Protein AF-A0AAN6S5Q3-F1 (afdb_monomer_lite)

Organism: NCBI:txid303347

InterPro domains:
  IPR021842 Protein of unknown function DUF3435 [PF11917] (112-239)

Foldseek 3Di:
DPPVVQVQFDPQDPDDPVLVVVLVVLVVLLVVLVVVVQVVVCVVPVPDDDDDSVNLLQVLDLVSLVVSLVCPVVVDPDDDLVVSVVSVVSSQSNSCVSNSHHRPPVSVVVNCCVSPVPPLVVLVQLLLVLCCVQVVDDSVLCVVPFDPVQKDKDWAQDDPVDRWIWIKMKGWAQADADPVGDTDIDIDIDTLVVQVPDDPVVRCSNRSVNSVVVNCLVVVPDPVSDNDVCSRGVDPDDDD

Secondary structure (DSSP, 8-state):
--HHHHHT--------HHHHHHHHHHHHHHHHHHHHHHHHHHHH-TT-----HHHHHHT--HHHHHHHHHHHHHTS----HHHHHHHHHHHHHHHHHHHSSPPPHHHHHHHHHHH---HHHHHHHHHHHHHHHHHT--HHHHHHH--GGGEEEEEEPPPTT-SS-EEEEEEEETTPPPTTS----EEEEEETTTT-SS-TTTSGGG-HHHHHHHHHHHTT--TT---SSHHHHT------

Structure (mmCIF, N/CA/C/O backbone):
data_AF-A0AAN6S5Q3-F1
#
_entry.id   AF-A0AAN6S5Q3-F1
#
loop_
_atom_site.group_PDB
_atom_site.id
_atom_site.type_symbol
_atom_site.label_atom_id
_atom_site.label_alt_id
_atom_site.label_comp_id
_atom_site.label_asym_id
_atom_site.label_entity_id
_atom_site.label_seq_id
_atom_site.pdbx_PDB_ins_code
_atom_site.Cartn_x
_atom_site.Cartn_y
_atom_site.Cartn_z
_atom_site.occupancy
_atom_site.B_iso_or_equiv
_atom_site.auth_seq_id
_atom_site.auth_comp_id
_atom_site.auth_asym_id
_atom_site.auth_atom_id
_atom_site.pdbx_PDB_model_num
ATOM 1 N N . MET A 1 1 ? -6.481 28.607 -12.988 1.00 44.09 1 MET A N 1
ATOM 2 C CA . MET A 1 1 ? -5.398 28.420 -11.995 1.00 44.09 1 MET A CA 1
ATOM 3 C C . MET A 1 1 ? -4.569 27.174 -12.318 1.00 44.09 1 MET A C 1
ATOM 5 O O . MET A 1 1 ? -3.412 27.137 -11.930 1.00 44.09 1 MET A O 1
ATOM 9 N N . ASP A 1 2 ? -5.109 26.230 -13.101 1.00 46.81 2 ASP A N 1
ATOM 10 C CA . ASP A 1 2 ? -4.450 24.963 -13.459 1.00 46.81 2 ASP A CA 1
ATOM 11 C C . ASP A 1 2 ? -3.379 25.052 -14.562 1.00 46.81 2 ASP A C 1
ATOM 13 O O . ASP A 1 2 ? -2.405 24.308 -14.514 1.00 46.81 2 ASP A O 1
ATOM 17 N N . SER A 1 3 ? -3.471 26.003 -15.503 1.00 52.53 3 SER A N 1
ATOM 18 C CA . SER A 1 3 ? -2.567 26.034 -16.672 1.00 52.53 3 SER A CA 1
ATOM 19 C C . SER A 1 3 ? -1.095 26.308 -16.341 1.00 52.53 3 SER A C 1
ATOM 21 O O . SER A 1 3 ? -0.214 25.927 -17.100 1.00 52.53 3 SER A O 1
ATOM 23 N N . LYS A 1 4 ? -0.807 26.955 -15.204 1.00 46.28 4 LYS A N 1
ATOM 24 C CA . LYS A 1 4 ? 0.570 27.269 -14.794 1.00 46.28 4 LYS A CA 1
ATOM 25 C C . LYS A 1 4 ? 1.321 26.036 -14.273 1.00 46.28 4 LYS A C 1
ATOM 27 O O . LYS A 1 4 ? 2.534 25.959 -14.409 1.00 46.28 4 LYS A O 1
ATOM 32 N N . TYR A 1 5 ? 0.607 25.076 -13.683 1.00 51.69 5 TYR A N 1
ATOM 33 C CA . TYR A 1 5 ? 1.217 23.891 -13.072 1.00 51.69 5 TYR A CA 1
ATOM 34 C C . TYR A 1 5 ? 1.424 22.740 -14.065 1.00 51.69 5 TYR A C 1
ATOM 36 O O . TYR A 1 5 ? 2.242 21.860 -13.807 1.00 51.69 5 TYR A O 1
ATOM 44 N N . GLU A 1 6 ? 0.719 22.743 -15.199 1.00 54.56 6 GLU A N 1
ATOM 45 C CA . GLU A 1 6 ? 0.929 21.759 -16.269 1.00 54.56 6 GLU A CA 1
ATOM 46 C C . GLU A 1 6 ? 2.205 22.044 -17.081 1.00 54.56 6 GLU A C 1
ATOM 48 O O . GLU A 1 6 ? 2.900 21.106 -17.471 1.00 54.56 6 GLU A O 1
ATOM 53 N N . GLU A 1 7 ? 2.566 23.319 -17.276 1.00 54.88 7 GLU A N 1
ATOM 54 C CA . GLU A 1 7 ? 3.771 23.730 -18.019 1.00 54.88 7 GLU A CA 1
ATOM 55 C C . GLU A 1 7 ? 5.081 23.542 -17.231 1.00 54.88 7 GLU A C 1
ATOM 57 O O . GLU A 1 7 ? 6.139 23.351 -17.828 1.00 54.88 7 GLU A O 1
ATOM 62 N N . GLU A 1 8 ? 5.031 23.557 -15.893 1.00 59.47 8 GLU A N 1
ATOM 63 C CA . GLU A 1 8 ? 6.217 23.427 -15.027 1.00 59.47 8 GLU A CA 1
ATOM 64 C C . GLU A 1 8 ? 6.760 21.982 -14.942 1.00 59.47 8 GLU A C 1
ATOM 66 O O . GLU A 1 8 ? 7.866 21.759 -14.441 1.00 59.47 8 GLU A O 1
ATOM 71 N N . GLY A 1 9 ? 6.024 20.995 -15.468 1.00 59.12 9 GLY A N 1
ATOM 72 C CA . GLY A 1 9 ? 6.392 19.581 -15.374 1.00 59.12 9 GLY A CA 1
ATOM 73 C C . GLY A 1 9 ? 6.350 19.044 -13.930 1.00 59.12 9 GLY A C 1
ATOM 74 O O . GLY A 1 9 ? 5.860 19.703 -13.010 1.00 59.12 9 GLY A O 1
ATOM 75 N N . PRO A 1 10 ? 6.806 17.803 -13.676 1.00 64.12 10 PRO A N 1
ATOM 76 C CA . PRO A 1 10 ? 6.831 17.252 -12.329 1.00 64.12 10 PRO A CA 1
ATOM 77 C C . PRO A 1 10 ? 7.827 18.011 -11.448 1.00 64.12 10 PRO A C 1
ATOM 79 O O . PRO A 1 10 ? 9.013 18.098 -11.769 1.00 64.12 10 PRO A O 1
ATOM 82 N N . VAL A 1 11 ? 7.379 18.464 -10.272 1.00 64.81 11 VAL A N 1
ATOM 83 C CA . VAL A 1 11 ? 8.287 18.938 -9.220 1.00 64.81 11 VAL A CA 1
ATOM 84 C C . VAL A 1 11 ? 9.190 17.776 -8.807 1.00 64.81 11 VAL A C 1
ATOM 86 O O . VAL A 1 11 ? 8.778 16.850 -8.101 1.00 64.81 11 VAL A O 1
ATOM 89 N N . LEU A 1 12 ? 10.438 17.808 -9.268 1.00 65.25 12 LEU A N 1
ATOM 90 C CA . LEU A 1 12 ? 11.418 16.783 -8.944 1.00 65.25 12 LEU A CA 1
ATOM 91 C C . LEU A 1 12 ? 11.776 16.878 -7.459 1.00 65.25 12 LEU A C 1
ATOM 93 O O . LEU A 1 12 ? 12.180 17.924 -6.950 1.00 65.25 12 LEU A O 1
ATOM 97 N N . ALA A 1 13 ? 11.633 15.763 -6.744 1.00 64.00 13 ALA A N 1
ATOM 98 C CA . ALA A 1 13 ? 11.955 15.714 -5.326 1.00 64.00 13 ALA A CA 1
ATOM 99 C C . ALA A 1 13 ? 13.446 16.023 -5.092 1.00 64.00 13 ALA A C 1
ATOM 101 O O . ALA A 1 13 ? 14.318 15.437 -5.736 1.00 64.00 13 ALA A O 1
ATOM 102 N N . ASN A 1 14 ? 13.758 16.871 -4.106 1.00 69.75 14 ASN A N 1
ATOM 103 C CA . ASN A 1 14 ? 15.133 17.044 -3.637 1.00 69.75 14 ASN A CA 1
ATOM 104 C C . ASN A 1 14 ? 15.550 15.812 -2.814 1.00 69.75 14 ASN A C 1
ATOM 106 O O . ASN A 1 14 ? 15.257 15.699 -1.622 1.00 69.75 14 ASN A O 1
ATOM 110 N N . ARG A 1 15 ? 16.167 14.830 -3.481 1.00 72.88 15 ARG A N 1
ATOM 111 C CA . ARG A 1 15 ? 16.513 13.535 -2.877 1.00 72.88 15 ARG A CA 1
ATOM 112 C C . ARG A 1 15 ? 17.869 13.591 -2.179 1.00 72.88 15 ARG A C 1
ATOM 114 O O . ARG A 1 15 ? 18.856 14.063 -2.740 1.00 72.88 15 ARG A O 1
ATOM 121 N N . ASN A 1 16 ? 17.935 13.011 -0.983 1.00 75.75 16 ASN A N 1
ATOM 122 C CA . ASN A 1 16 ? 19.200 12.782 -0.289 1.00 75.75 16 ASN A CA 1
ATOM 123 C C . ASN A 1 16 ? 20.049 11.696 -0.992 1.00 75.75 16 ASN A C 1
ATOM 125 O O . ASN A 1 16 ? 19.572 10.937 -1.845 1.00 75.75 16 ASN A O 1
ATOM 129 N N . ASP A 1 17 ? 21.325 11.601 -0.621 1.00 78.25 17 ASP A N 1
ATOM 130 C CA . ASP A 1 17 ? 22.278 10.727 -1.315 1.00 78.25 17 ASP A CA 1
ATOM 131 C C . ASP A 1 17 ? 21.981 9.233 -1.153 1.00 78.25 17 ASP A C 1
ATOM 133 O O . ASP A 1 17 ? 22.284 8.432 -2.044 1.00 78.25 17 ASP A O 1
ATOM 137 N N . SER A 1 18 ? 21.326 8.839 -0.057 1.00 73.62 18 SER A N 1
ATOM 138 C CA . SER A 1 18 ? 20.910 7.451 0.146 1.00 73.62 18 SER A CA 1
ATOM 139 C C . SER A 1 18 ? 19.827 7.039 -0.853 1.00 73.62 18 SER A C 1
ATOM 141 O O . SER A 1 18 ? 19.937 5.973 -1.466 1.00 73.62 18 SER A O 1
ATOM 143 N N . VAL A 1 19 ? 18.838 7.900 -1.109 1.00 72.50 19 VAL A N 1
ATOM 144 C CA . VAL A 1 19 ? 17.796 7.649 -2.113 1.00 72.50 19 VAL A CA 1
ATOM 145 C C . VAL A 1 19 ? 18.385 7.663 -3.526 1.00 72.50 19 VAL A C 1
ATOM 147 O O . VAL A 1 19 ? 18.088 6.759 -4.310 1.00 72.50 19 VAL A O 1
ATOM 150 N N . LYS A 1 20 ? 19.303 8.588 -3.842 1.00 80.31 20 LYS A N 1
ATOM 151 C CA . LYS A 1 20 ? 20.027 8.585 -5.132 1.00 80.31 20 LYS A CA 1
ATOM 152 C C . LYS A 1 20 ? 20.774 7.268 -5.364 1.00 80.31 20 LYS A C 1
ATOM 154 O O . LYS A 1 20 ? 20.741 6.712 -6.462 1.00 80.31 20 LYS A O 1
ATOM 159 N N . LYS A 1 21 ? 21.420 6.720 -4.328 1.00 84.00 21 LYS A N 1
ATOM 160 C CA . LYS A 1 21 ? 22.128 5.430 -4.403 1.00 84.00 21 LYS A CA 1
ATOM 161 C C . LYS A 1 21 ? 21.177 4.259 -4.661 1.00 84.00 21 LYS A C 1
ATOM 163 O O . LYS A 1 21 ? 21.527 3.344 -5.416 1.00 84.00 21 LYS A O 1
ATOM 168 N N . ILE A 1 22 ? 19.982 4.282 -4.067 1.00 80.19 22 ILE A N 1
ATOM 169 C CA . ILE A 1 22 ? 18.936 3.283 -4.326 1.00 80.19 22 ILE A CA 1
ATOM 170 C C . ILE A 1 22 ? 18.494 3.364 -5.787 1.00 80.19 22 ILE A C 1
ATOM 172 O O . ILE A 1 22 ? 18.536 2.339 -6.469 1.00 80.19 22 ILE A O 1
ATOM 176 N N . ILE A 1 23 ? 18.168 4.560 -6.286 1.00 82.19 23 ILE A N 1
ATOM 177 C CA . ILE A 1 23 ? 17.751 4.781 -7.681 1.00 82.19 23 ILE A CA 1
ATOM 178 C C . ILE A 1 23 ? 18.813 4.251 -8.646 1.00 82.19 23 ILE A C 1
ATOM 180 O O . ILE A 1 23 ? 18.518 3.340 -9.413 1.00 82.19 23 ILE A O 1
ATOM 184 N N . ARG A 1 24 ? 20.079 4.670 -8.512 1.00 85.50 24 ARG A N 1
ATOM 185 C CA . ARG A 1 24 ? 21.197 4.188 -9.358 1.00 85.50 24 ARG A CA 1
ATOM 186 C C . ARG A 1 24 ? 21.390 2.672 -9.319 1.00 85.50 24 ARG A C 1
ATOM 188 O O . ARG A 1 24 ? 21.881 2.049 -10.259 1.00 85.50 24 ARG A O 1
ATOM 195 N N . THR A 1 25 ? 21.084 2.037 -8.191 1.00 86.19 25 THR A N 1
ATOM 196 C CA . THR A 1 25 ? 21.182 0.575 -8.066 1.00 86.19 25 THR A CA 1
ATOM 197 C C . THR A 1 25 ? 20.058 -0.124 -8.822 1.00 86.19 25 THR A C 1
ATOM 199 O O . THR A 1 25 ? 20.284 -1.187 -9.401 1.00 86.19 25 THR A O 1
ATOM 202 N N . LYS A 1 26 ? 18.858 0.457 -8.825 1.00 83.31 26 LYS A N 1
ATOM 203 C CA . LYS A 1 26 ? 17.693 -0.066 -9.546 1.00 83.31 26 LYS A CA 1
ATOM 204 C C . LYS A 1 26 ? 17.776 0.247 -11.043 1.00 83.31 26 LYS A C 1
ATOM 206 O O . LYS A 1 26 ? 17.503 -0.648 -11.832 1.00 83.31 26 LYS A O 1
ATOM 211 N N . GLU A 1 27 ? 18.280 1.417 -11.421 1.00 85.94 27 GLU A N 1
ATOM 212 C CA . GLU A 1 27 ? 18.625 1.796 -12.799 1.00 85.94 27 GLU A CA 1
ATOM 213 C C . GLU A 1 27 ? 19.588 0.784 -13.428 1.00 85.94 27 GLU A C 1
ATOM 215 O O . GLU A 1 27 ? 19.296 0.206 -14.466 1.00 85.94 27 GLU A O 1
ATOM 220 N N . ARG A 1 28 ? 20.679 0.424 -12.739 1.00 88.88 28 ARG A N 1
ATOM 221 C CA . ARG A 1 28 ? 21.592 -0.632 -13.220 1.00 88.88 28 ARG A CA 1
ATOM 222 C C . ARG A 1 28 ? 20.915 -1.987 -13.437 1.00 88.88 28 ARG A C 1
ATOM 224 O O . ARG A 1 28 ? 21.425 -2.808 -14.192 1.00 88.88 28 ARG A O 1
ATOM 231 N N . LYS A 1 29 ? 19.816 -2.279 -12.736 1.00 89.94 29 LYS A N 1
ATOM 232 C CA . LYS A 1 29 ? 19.038 -3.510 -12.949 1.00 89.94 29 LYS A CA 1
ATOM 233 C C . LYS A 1 29 ? 18.098 -3.381 -14.145 1.00 89.94 29 LYS A C 1
ATOM 235 O O . LYS A 1 29 ? 17.919 -4.380 -14.829 1.00 89.94 29 LYS A O 1
ATOM 240 N N . TRP A 1 30 ? 17.545 -2.194 -14.381 1.00 88.75 30 TRP A N 1
ATOM 241 C CA . TRP A 1 30 ? 16.779 -1.873 -15.583 1.00 88.75 30 TRP A CA 1
ATOM 242 C C . TRP A 1 30 ? 17.644 -1.983 -16.840 1.00 88.75 30 TRP A C 1
ATOM 244 O O . TRP A 1 30 ? 17.289 -2.732 -17.739 1.00 88.75 30 TRP A O 1
ATOM 254 N N . ILE A 1 31 ? 18.830 -1.364 -16.846 1.00 88.62 31 ILE A N 1
ATOM 255 C CA . ILE A 1 31 ? 19.764 -1.427 -17.984 1.00 88.62 31 ILE A CA 1
ATOM 256 C C . ILE A 1 31 ? 20.086 -2.880 -18.345 1.00 88.62 31 ILE A C 1
ATOM 258 O O . ILE A 1 31 ? 19.916 -3.287 -19.484 1.00 88.62 31 ILE A O 1
ATOM 262 N N . LYS A 1 32 ? 20.407 -3.710 -17.344 1.00 90.31 32 LYS A N 1
ATOM 263 C CA . LYS A 1 32 ? 20.651 -5.146 -17.559 1.00 90.31 32 LYS A CA 1
ATOM 264 C C . LYS A 1 32 ? 19.471 -5.891 -18.179 1.00 90.31 32 LYS A C 1
ATOM 266 O O . LYS A 1 32 ? 19.681 -6.876 -18.872 1.00 90.31 32 LYS A O 1
ATOM 271 N N . PHE A 1 33 ? 18.245 -5.486 -17.869 1.00 91.25 33 PHE A N 1
ATOM 272 C CA . PHE A 1 33 ? 17.057 -6.070 -18.479 1.00 91.25 33 PHE A CA 1
ATOM 273 C C . PHE A 1 33 ? 16.894 -5.601 -19.930 1.00 91.25 33 PHE A C 1
ATOM 275 O O . PHE A 1 33 ? 16.630 -6.427 -20.800 1.00 91.25 33 PHE A O 1
ATOM 282 N N . CYS A 1 34 ? 17.122 -4.317 -20.210 1.00 88.12 34 CYS A N 1
ATOM 283 C CA . CYS A 1 34 ? 17.123 -3.793 -21.574 1.00 88.12 34 CYS A CA 1
ATOM 284 C C . CYS A 1 34 ? 18.196 -4.461 -22.442 1.00 88.12 34 CYS A C 1
ATOM 286 O O . CYS A 1 34 ? 17.888 -4.850 -23.562 1.00 88.12 34 CYS A O 1
ATOM 288 N N . ASP A 1 35 ? 19.399 -4.704 -21.913 1.00 87.75 35 ASP A N 1
ATOM 289 C CA . ASP A 1 35 ? 20.458 -5.442 -22.617 1.00 87.75 35 ASP A CA 1
ATOM 290 C C . ASP A 1 35 ? 19.999 -6.850 -23.032 1.00 87.75 35 ASP A C 1
ATOM 292 O O . ASP A 1 35 ? 20.283 -7.301 -24.143 1.00 87.75 35 ASP A O 1
ATOM 296 N N . VAL A 1 36 ? 19.264 -7.544 -22.151 1.00 87.81 36 VAL A N 1
ATOM 297 C CA . VAL A 1 36 ? 18.679 -8.862 -22.448 1.00 87.81 36 VAL A CA 1
ATOM 298 C C . VAL A 1 36 ? 17.651 -8.747 -23.571 1.00 87.81 36 VAL A C 1
ATOM 300 O O . VAL A 1 36 ? 17.755 -9.488 -24.544 1.00 87.81 36 VAL A O 1
ATOM 303 N N . LEU A 1 37 ? 16.724 -7.786 -23.495 1.00 85.31 37 LEU A N 1
ATOM 304 C CA . LEU A 1 37 ? 15.714 -7.575 -24.538 1.00 85.31 37 LEU A CA 1
ATOM 305 C C . LEU A 1 37 ? 16.326 -7.203 -25.893 1.00 85.31 37 LEU A C 1
ATOM 307 O O . LEU A 1 37 ? 15.889 -7.707 -26.924 1.00 85.31 37 LEU A O 1
ATOM 311 N N . ILE A 1 38 ? 17.340 -6.334 -25.910 1.00 82.88 38 ILE A N 1
ATOM 312 C CA . ILE A 1 38 ? 18.046 -5.939 -27.137 1.00 82.88 38 ILE A CA 1
ATOM 313 C C . ILE A 1 38 ? 18.734 -7.157 -27.750 1.00 82.88 38 ILE A C 1
ATOM 315 O O . ILE A 1 38 ? 18.657 -7.367 -28.961 1.00 82.88 38 ILE A O 1
ATOM 319 N N . LYS A 1 39 ? 19.387 -7.979 -26.921 1.00 84.12 39 LYS A N 1
ATOM 320 C CA . LYS A 1 39 ? 20.036 -9.206 -27.382 1.00 84.12 39 LYS A CA 1
ATOM 321 C C . LYS A 1 39 ? 19.021 -10.193 -27.955 1.00 84.12 39 LYS A C 1
ATOM 323 O O . LYS A 1 39 ? 19.260 -10.722 -29.033 1.00 84.12 39 LYS A O 1
ATOM 328 N N . GLU A 1 40 ? 17.899 -10.414 -27.276 1.00 84.50 40 GLU A N 1
ATOM 329 C CA . GLU A 1 40 ? 16.816 -11.280 -27.759 1.00 84.50 40 GLU A CA 1
ATOM 330 C C . GLU A 1 40 ? 16.217 -10.761 -29.072 1.00 84.50 40 GLU A C 1
ATOM 332 O O . GLU A 1 40 ? 16.060 -11.532 -30.016 1.00 84.50 40 GLU A O 1
ATOM 337 N N . ARG A 1 41 ? 15.978 -9.449 -29.189 1.00 80.56 41 ARG A N 1
ATOM 338 C CA . ARG A 1 41 ? 15.489 -8.828 -30.428 1.00 80.56 41 ARG A CA 1
ATOM 339 C C . ARG A 1 41 ? 16.452 -9.041 -31.594 1.00 80.56 41 ARG A C 1
ATOM 341 O O . ARG A 1 41 ? 16.005 -9.406 -32.673 1.00 80.56 41 ARG A O 1
ATOM 348 N N . ARG A 1 42 ? 17.759 -8.870 -31.374 1.00 80.75 42 ARG A N 1
ATOM 349 C CA . ARG A 1 42 ? 18.795 -9.072 -32.405 1.00 80.75 42 ARG A CA 1
ATOM 350 C C . ARG A 1 42 ? 18.940 -10.521 -32.863 1.00 80.75 42 ARG A C 1
ATOM 352 O O . ARG A 1 42 ? 19.416 -10.757 -33.966 1.00 80.75 42 ARG A O 1
ATOM 359 N N . LEU A 1 43 ? 18.564 -11.489 -32.027 1.00 81.88 43 LEU A N 1
ATOM 360 C CA . LEU A 1 43 ? 18.535 -12.896 -32.433 1.00 81.88 43 LEU A CA 1
ATOM 361 C C . LEU A 1 43 ? 17.376 -13.189 -33.395 1.00 81.88 43 LEU A C 1
ATOM 363 O O . LEU A 1 43 ? 17.497 -14.084 -34.225 1.00 81.88 43 LEU A O 1
ATOM 367 N N . ILE A 1 44 ? 16.271 -12.451 -33.274 1.00 82.50 44 ILE A N 1
ATOM 368 C CA . ILE A 1 44 ? 15.074 -12.604 -34.111 1.00 82.50 44 ILE A CA 1
ATOM 369 C C . ILE A 1 44 ? 15.202 -11.773 -35.394 1.00 82.50 44 ILE A C 1
ATOM 371 O O . ILE A 1 44 ? 14.833 -12.237 -36.468 1.00 82.50 44 ILE A O 1
ATOM 375 N N . ASP A 1 45 ? 15.748 -10.564 -35.280 1.00 81.31 45 ASP A N 1
ATOM 376 C CA . ASP A 1 45 ? 15.983 -9.640 -36.385 1.00 81.31 45 ASP A CA 1
ATOM 377 C C . ASP A 1 45 ? 17.401 -9.046 -36.278 1.00 81.31 45 ASP A C 1
ATOM 379 O O . ASP A 1 45 ? 17.619 -8.061 -35.561 1.00 81.31 45 ASP A O 1
ATOM 383 N N . PRO A 1 46 ? 18.388 -9.643 -36.970 1.00 77.06 46 PRO A N 1
ATOM 384 C CA . PRO A 1 46 ? 19.774 -9.176 -36.954 1.00 77.06 46 PRO A CA 1
ATOM 385 C C . PRO A 1 46 ? 19.972 -7.778 -37.552 1.00 77.06 46 PRO A C 1
ATOM 387 O O . PRO A 1 46 ? 21.003 -7.158 -37.286 1.00 77.06 46 PRO A O 1
ATOM 390 N N . ALA A 1 47 ? 19.015 -7.287 -38.348 1.00 78.00 47 ALA A N 1
ATOM 391 C CA . ALA A 1 47 ? 19.044 -5.963 -38.966 1.00 78.00 47 ALA A CA 1
ATOM 392 C C . ALA A 1 47 ? 18.338 -4.893 -38.115 1.00 78.00 47 ALA A C 1
ATOM 394 O O . ALA A 1 47 ? 18.324 -3.725 -38.498 1.00 78.00 47 ALA A O 1
ATOM 395 N N . ALA A 1 48 ? 17.773 -5.264 -36.960 1.00 71.00 48 ALA A N 1
ATOM 396 C CA . ALA A 1 48 ? 17.110 -4.321 -36.073 1.00 71.00 48 ALA A CA 1
ATOM 397 C C . ALA A 1 48 ? 18.081 -3.239 -35.577 1.00 71.00 48 ALA A C 1
ATOM 399 O O . ALA A 1 48 ? 19.137 -3.539 -35.004 1.00 71.00 48 ALA A O 1
ATOM 400 N N . ASP A 1 49 ? 17.667 -1.980 -35.725 1.00 70.44 49 ASP A N 1
ATOM 401 C CA . ASP A 1 49 ? 18.439 -0.824 -35.280 1.00 70.44 49 ASP A CA 1
ATOM 402 C C . ASP A 1 49 ? 18.849 -0.933 -33.799 1.00 70.44 49 ASP A C 1
ATOM 404 O O . ASP A 1 49 ? 18.094 -1.464 -32.966 1.00 70.44 49 ASP A O 1
ATOM 408 N N . PRO A 1 50 ? 20.041 -0.422 -33.430 1.00 67.50 50 PRO A N 1
ATOM 409 C CA . PRO A 1 50 ? 20.438 -0.321 -32.037 1.00 67.50 50 PRO A CA 1
ATOM 410 C C . PRO A 1 50 ? 19.444 0.568 -31.281 1.00 67.50 50 PRO A C 1
ATOM 412 O O . PRO A 1 50 ? 19.424 1.780 -31.458 1.00 67.50 50 PRO A O 1
ATOM 415 N N . VAL A 1 51 ? 18.629 -0.047 -30.422 1.00 68.62 51 VAL A N 1
ATOM 416 C CA . VAL A 1 51 ? 17.711 0.678 -29.536 1.00 68.62 51 VAL A CA 1
ATOM 417 C C . VAL A 1 51 ? 18.463 1.127 -28.298 1.00 68.62 51 VAL A C 1
ATOM 419 O O . VAL A 1 51 ? 19.096 0.310 -27.623 1.00 68.62 51 VAL A O 1
ATOM 422 N N . ASP A 1 52 ? 18.361 2.414 -27.981 1.00 75.56 52 ASP A N 1
ATOM 423 C CA . ASP A 1 52 ? 18.900 2.963 -26.743 1.00 75.56 52 ASP A CA 1
ATOM 424 C C . ASP A 1 52 ? 18.065 2.482 -25.541 1.00 75.56 52 ASP A C 1
ATOM 426 O O . ASP A 1 52 ? 16.833 2.424 -25.565 1.00 75.56 52 ASP A O 1
ATOM 430 N N . THR A 1 53 ? 18.737 2.150 -24.444 1.00 72.88 53 THR A N 1
ATOM 431 C CA . THR A 1 53 ? 18.086 1.774 -23.184 1.00 72.88 53 THR A CA 1
ATOM 432 C C . THR A 1 53 ? 17.178 2.888 -22.660 1.00 72.88 53 THR A C 1
ATOM 434 O O . THR A 1 53 ? 16.099 2.608 -22.125 1.00 72.88 53 THR A O 1
ATOM 437 N N . ASP A 1 54 ? 17.573 4.148 -22.855 1.00 75.44 54 ASP A N 1
ATOM 438 C CA . ASP A 1 54 ? 16.753 5.299 -22.473 1.00 75.44 54 ASP A CA 1
ATOM 439 C C . ASP A 1 54 ? 15.512 5.431 -23.381 1.00 75.44 54 ASP A C 1
ATOM 441 O O . ASP A 1 54 ? 14.482 5.941 -22.939 1.00 75.44 54 ASP A O 1
ATOM 445 N N . GLU A 1 55 ? 15.538 4.901 -24.608 1.00 78.19 55 GLU A N 1
ATOM 446 C CA . GLU A 1 55 ? 14.376 4.862 -25.505 1.00 78.19 55 GLU A CA 1
ATOM 447 C C . GLU A 1 55 ? 13.296 3.894 -24.996 1.00 78.19 55 GLU A C 1
ATOM 449 O O . GLU A 1 55 ? 12.110 4.228 -25.018 1.00 78.19 55 GLU A O 1
ATOM 454 N N . PHE A 1 56 ? 13.680 2.729 -24.456 1.00 77.56 56 PHE A N 1
ATOM 455 C CA . PHE A 1 56 ? 12.727 1.807 -23.816 1.00 77.56 56 PHE A CA 1
ATOM 456 C C . PHE A 1 56 ? 12.008 2.450 -22.632 1.00 77.56 56 PHE A C 1
ATOM 458 O O . PHE A 1 56 ? 10.816 2.213 -22.432 1.00 77.56 56 PHE A O 1
ATOM 465 N N . LEU A 1 57 ? 12.733 3.256 -21.852 1.00 81.88 57 LEU A N 1
ATOM 466 C CA . LEU A 1 57 ? 12.167 3.991 -20.729 1.00 81.88 57 LEU A CA 1
ATOM 467 C C . LEU A 1 57 ? 11.212 5.086 -21.222 1.00 81.88 57 LEU A C 1
ATOM 469 O O . LEU A 1 57 ? 10.075 5.141 -20.761 1.00 81.88 57 LEU A O 1
ATOM 473 N N . LYS A 1 58 ? 11.642 5.904 -22.194 1.00 81.25 58 LYS A N 1
ATOM 474 C CA . LYS A 1 58 ? 10.864 7.024 -22.756 1.00 81.25 58 LYS A CA 1
ATOM 475 C C . LYS A 1 58 ? 9.585 6.580 -23.461 1.00 81.25 58 LYS A C 1
ATOM 477 O O . LYS A 1 58 ? 8.573 7.259 -23.345 1.00 81.25 58 LYS A O 1
ATOM 482 N N . LYS A 1 59 ? 9.597 5.427 -24.143 1.00 81.50 59 LYS A N 1
ATOM 483 C CA . LYS A 1 59 ? 8.393 4.853 -24.775 1.00 81.50 59 LYS A CA 1
ATOM 484 C C . LYS A 1 59 ? 7.287 4.532 -23.771 1.00 81.50 59 LYS A C 1
ATOM 486 O O . LYS A 1 59 ? 6.128 4.450 -24.158 1.00 81.50 59 LYS A O 1
ATOM 491 N N . CYS A 1 60 ? 7.638 4.339 -22.498 1.00 75.56 60 CYS A N 1
ATOM 492 C CA . CYS A 1 60 ? 6.692 4.201 -21.395 1.00 75.56 60 CYS A CA 1
ATOM 493 C C . CYS A 1 60 ? 5.625 3.100 -21.592 1.00 75.56 60 CYS A C 1
ATOM 495 O O . CYS A 1 60 ? 4.520 3.182 -21.073 1.00 75.56 60 CYS A O 1
ATOM 497 N N . HIS A 1 61 ? 5.910 2.031 -22.339 1.00 82.81 61 HIS A N 1
ATOM 498 C CA . HIS A 1 61 ? 4.914 0.977 -22.539 1.00 82.81 61 HIS A CA 1
ATOM 499 C C . HIS A 1 61 ? 4.717 0.147 -21.268 1.00 82.81 61 HIS A C 1
ATOM 501 O O . HIS A 1 61 ? 5.668 -0.428 -20.730 1.00 82.81 61 HIS A O 1
ATOM 507 N N . ALA A 1 62 ? 3.459 -0.001 -20.839 1.00 80.50 62 ALA A N 1
ATOM 508 C CA . ALA A 1 62 ? 3.114 -0.775 -19.648 1.00 80.50 62 ALA A CA 1
ATOM 509 C C . ALA A 1 62 ? 3.665 -2.213 -19.696 1.00 80.50 62 ALA A C 1
ATOM 511 O O . ALA A 1 62 ? 4.183 -2.717 -18.700 1.00 80.50 62 ALA A O 1
ATOM 512 N N . LEU A 1 63 ? 3.626 -2.850 -20.872 1.00 81.19 63 LEU A N 1
ATOM 513 C CA . LEU A 1 63 ? 4.148 -4.204 -21.084 1.00 81.19 63 LEU A CA 1
ATOM 514 C C . LEU A 1 63 ? 5.650 -4.316 -20.801 1.00 81.19 63 LEU A C 1
ATOM 516 O O . LEU A 1 63 ? 6.075 -5.293 -20.191 1.00 81.19 63 LEU A O 1
ATOM 520 N N . THR A 1 64 ? 6.451 -3.317 -21.177 1.00 85.25 64 THR A N 1
ATOM 521 C CA . THR A 1 64 ? 7.902 -3.319 -20.934 1.00 85.25 64 THR A CA 1
ATOM 522 C C . THR A 1 64 ? 8.202 -3.293 -19.437 1.00 85.25 64 THR A C 1
ATOM 524 O O . THR A 1 64 ? 9.050 -4.041 -18.947 1.00 85.25 64 THR A O 1
ATOM 527 N N . PHE A 1 65 ? 7.463 -2.478 -18.682 1.00 86.75 65 PHE A N 1
ATOM 528 C CA . PHE A 1 65 ? 7.593 -2.416 -17.229 1.00 86.75 65 PHE A CA 1
ATOM 529 C C . PHE A 1 65 ? 7.123 -3.705 -16.544 1.00 86.75 65 PHE A C 1
ATOM 531 O O . PHE A 1 65 ? 7.814 -4.198 -15.651 1.00 86.75 65 PHE A O 1
ATOM 538 N N . LYS A 1 66 ? 6.011 -4.303 -16.988 1.00 85.12 66 LYS A N 1
ATOM 539 C CA . LYS A 1 66 ? 5.554 -5.612 -16.490 1.00 85.12 66 LYS A CA 1
ATOM 540 C C . LYS A 1 66 ? 6.582 -6.709 -16.750 1.00 85.12 66 LYS A C 1
ATOM 542 O O . LYS A 1 66 ? 6.962 -7.429 -15.827 1.00 85.12 66 LYS A O 1
ATOM 547 N N . ALA A 1 67 ? 7.092 -6.788 -17.978 1.00 85.38 67 ALA A N 1
ATOM 548 C CA . ALA A 1 67 ? 8.125 -7.744 -18.361 1.00 85.38 67 ALA A CA 1
ATOM 549 C C . ALA A 1 67 ? 9.384 -7.587 -17.495 1.00 85.38 67 ALA A C 1
ATOM 551 O O . ALA A 1 67 ? 9.928 -8.584 -17.019 1.00 85.38 67 ALA A O 1
ATOM 552 N N . TYR A 1 68 ? 9.794 -6.349 -17.198 1.00 89.44 68 TYR A N 1
ATOM 553 C CA . TYR A 1 68 ? 10.890 -6.088 -16.268 1.00 89.44 68 TYR A CA 1
ATOM 554 C C . TYR A 1 68 ? 10.603 -6.624 -14.863 1.00 89.44 68 TYR A C 1
ATOM 556 O O . TYR A 1 68 ? 11.435 -7.334 -14.295 1.00 89.44 68 TYR A O 1
ATOM 564 N N . LEU A 1 69 ? 9.446 -6.304 -14.280 1.00 88.00 69 LEU A N 1
ATOM 565 C CA . LEU A 1 69 ? 9.101 -6.732 -12.920 1.00 88.00 69 LEU A CA 1
ATOM 566 C C . LEU A 1 69 ? 8.996 -8.260 -12.823 1.00 88.00 69 LEU A C 1
ATOM 568 O O . LEU A 1 69 ? 9.543 -8.854 -11.891 1.00 88.00 69 LEU A O 1
ATOM 572 N N . TYR A 1 70 ? 8.423 -8.911 -13.833 1.00 85.44 70 TYR A N 1
ATOM 573 C CA . TYR A 1 70 ? 8.405 -10.368 -13.943 1.00 85.44 70 TYR A CA 1
ATOM 574 C C . TYR A 1 70 ? 9.817 -10.958 -14.064 1.00 85.44 70 TYR A C 1
ATOM 576 O O . TYR A 1 70 ? 10.182 -11.903 -13.354 1.00 85.44 70 TYR A O 1
ATOM 584 N N . TRP A 1 71 ? 10.666 -10.356 -14.901 1.00 88.56 71 TRP A N 1
ATOM 585 C CA . TRP A 1 71 ? 12.070 -10.737 -15.024 1.00 88.56 71 TRP A CA 1
ATOM 586 C C . TRP A 1 71 ? 12.814 -10.586 -13.691 1.00 88.56 71 TRP A C 1
ATOM 588 O O . TRP A 1 71 ? 13.638 -11.439 -13.355 1.00 88.56 71 TRP A O 1
ATOM 598 N N . ARG A 1 72 ? 12.499 -9.564 -12.877 1.00 89.12 72 ARG A N 1
ATOM 599 C CA . ARG A 1 72 ? 13.056 -9.393 -11.522 1.00 89.12 72 ARG A CA 1
ATOM 600 C C . ARG A 1 72 ? 12.648 -10.518 -10.577 1.00 89.12 72 ARG A C 1
ATOM 602 O O . ARG A 1 72 ? 13.506 -10.946 -9.804 1.00 89.12 72 ARG A O 1
ATOM 609 N N . CYS A 1 73 ? 11.405 -10.991 -10.638 1.00 83.75 73 CYS A N 1
ATOM 610 C CA . CYS A 1 73 ? 10.950 -12.145 -9.859 1.00 83.75 73 CYS A CA 1
ATOM 611 C C . CYS A 1 73 ? 11.718 -13.414 -10.245 1.00 83.75 73 CYS A C 1
ATOM 613 O O . CYS A 1 73 ? 12.210 -14.119 -9.369 1.00 83.75 73 CYS A O 1
ATOM 615 N N . LYS A 1 74 ? 11.887 -13.677 -11.547 1.00 83.12 74 LYS A N 1
ATOM 616 C CA . LYS A 1 74 ? 12.569 -14.889 -12.032 1.00 83.12 74 LYS A CA 1
ATOM 617 C C . LYS A 1 74 ? 14.084 -14.877 -11.839 1.00 83.12 74 LYS A C 1
ATOM 619 O O . LYS A 1 74 ? 14.672 -15.894 -11.496 1.00 83.12 74 LYS A O 1
ATOM 624 N N . ASN A 1 75 ? 14.727 -13.731 -12.045 1.00 85.62 75 ASN A N 1
ATOM 625 C CA . ASN A 1 75 ? 16.190 -13.622 -12.097 1.00 85.62 75 ASN A CA 1
ATOM 626 C C . ASN A 1 75 ? 16.790 -13.093 -10.789 1.00 85.62 75 ASN A C 1
ATOM 628 O O . ASN A 1 75 ? 17.890 -12.529 -10.759 1.00 85.62 75 ASN A O 1
ATOM 632 N N . SER A 1 76 ? 16.063 -13.180 -9.675 1.00 84.75 76 SER A N 1
ATOM 633 C CA . SER A 1 76 ? 16.562 -12.805 -8.351 1.00 84.75 76 SER A CA 1
ATOM 634 C C . SER A 1 76 ? 15.852 -13.539 -7.230 1.00 84.75 76 SER A C 1
ATOM 636 O O . SER A 1 76 ? 14.768 -14.072 -7.392 1.00 84.75 76 SER A O 1
ATOM 638 N N . ARG A 1 77 ? 16.457 -13.510 -6.040 1.00 81.25 77 ARG A N 1
ATOM 639 C CA . ARG A 1 77 ? 15.897 -14.105 -4.819 1.00 81.25 77 ARG A CA 1
ATOM 640 C C . ARG A 1 77 ? 14.827 -13.208 -4.180 1.00 81.25 77 ARG A C 1
ATOM 642 O O . ARG A 1 77 ? 14.884 -12.939 -2.983 1.00 81.25 77 ARG A O 1
ATOM 649 N N . ILE A 1 78 ? 13.902 -12.676 -4.977 1.00 77.12 78 ILE A N 1
ATOM 650 C CA . ILE A 1 78 ? 12.802 -11.853 -4.468 1.00 77.12 78 ILE A CA 1
ATOM 651 C C . ILE A 1 78 ? 11.627 -12.778 -4.170 1.00 77.12 78 ILE A C 1
ATOM 653 O O . ILE A 1 78 ? 11.101 -13.414 -5.071 1.00 77.12 78 ILE A O 1
ATOM 657 N N . LYS A 1 79 ? 11.241 -12.851 -2.894 1.00 70.75 79 LYS A N 1
ATOM 658 C CA . LYS A 1 79 ? 10.105 -13.667 -2.429 1.00 70.75 79 LYS A CA 1
ATOM 659 C C . LYS A 1 79 ? 8.938 -12.840 -1.889 1.00 70.75 79 LYS A C 1
ATOM 661 O O . LYS A 1 79 ? 7.878 -13.385 -1.635 1.00 70.75 79 LYS A O 1
ATOM 666 N N . LYS A 1 80 ? 9.155 -11.542 -1.650 1.00 70.50 80 LYS A N 1
ATOM 667 C CA . LYS A 1 80 ? 8.173 -10.643 -1.034 1.00 70.50 80 LYS A CA 1
ATOM 668 C C . LYS A 1 80 ? 7.593 -9.707 -2.087 1.00 70.50 80 LYS A C 1
ATOM 670 O O . LYS A 1 80 ? 8.360 -8.990 -2.731 1.00 70.50 80 LYS A O 1
ATOM 675 N N . GLU A 1 81 ? 6.271 -9.644 -2.181 1.00 68.31 81 GLU A N 1
ATOM 676 C CA . GLU A 1 81 ? 5.534 -8.749 -3.085 1.00 68.31 81 GLU A CA 1
ATOM 677 C C . GLU A 1 81 ? 5.912 -7.275 -2.874 1.00 68.31 81 GLU A C 1
ATOM 679 O O . GLU A 1 81 ? 6.277 -6.579 -3.821 1.00 68.31 81 GLU A O 1
ATOM 684 N N . LEU A 1 82 ? 6.017 -6.837 -1.612 1.00 68.50 82 LEU A N 1
ATOM 685 C CA . LEU A 1 82 ? 6.444 -5.477 -1.251 1.00 68.50 82 LEU A CA 1
ATOM 686 C C . LEU A 1 82 ? 7.804 -5.083 -1.856 1.00 68.50 82 LEU A C 1
ATOM 688 O O . LEU A 1 82 ? 8.066 -3.916 -2.165 1.00 68.50 82 LEU A O 1
ATOM 692 N N . SER A 1 83 ? 8.693 -6.060 -2.058 1.00 79.31 83 SER A N 1
ATOM 693 C CA . SER A 1 83 ? 9.971 -5.798 -2.721 1.00 79.31 83 SER A CA 1
ATOM 694 C C . SER A 1 83 ? 9.776 -5.450 -4.194 1.00 79.31 83 SER A C 1
ATOM 696 O O . SER A 1 83 ? 10.427 -4.520 -4.665 1.00 79.31 83 SER A O 1
ATOM 698 N N . ILE A 1 84 ? 8.888 -6.143 -4.913 1.00 81.31 84 ILE A N 1
ATOM 699 C CA . ILE A 1 84 ? 8.565 -5.851 -6.319 1.00 81.31 84 ILE A CA 1
ATOM 700 C C . ILE A 1 84 ? 7.848 -4.510 -6.443 1.00 81.31 84 ILE A C 1
ATOM 702 O O . ILE A 1 84 ? 8.222 -3.707 -7.294 1.00 81.31 84 ILE A O 1
ATOM 706 N N . ILE A 1 85 ? 6.943 -4.199 -5.520 1.00 78.00 85 ILE A N 1
ATOM 707 C CA . ILE A 1 85 ? 6.314 -2.876 -5.424 1.00 78.00 85 ILE A CA 1
ATOM 708 C C . ILE A 1 85 ? 7.365 -1.776 -5.267 1.00 78.00 85 ILE A C 1
ATOM 710 O O . ILE A 1 85 ? 7.312 -0.749 -5.938 1.00 78.00 85 ILE A O 1
ATOM 714 N N . THR A 1 86 ? 8.385 -2.004 -4.437 1.00 80.50 86 THR A N 1
ATOM 715 C CA . THR A 1 86 ? 9.494 -1.052 -4.280 1.00 80.50 86 THR A CA 1
ATOM 716 C C . THR A 1 86 ? 10.285 -0.895 -5.583 1.00 80.50 86 THR A C 1
ATOM 718 O O . THR A 1 86 ? 10.697 0.213 -5.921 1.00 80.50 86 THR A O 1
ATOM 721 N N . TYR A 1 87 ? 10.506 -1.979 -6.339 1.00 85.06 87 TYR A N 1
ATOM 722 C CA . TYR A 1 87 ? 11.110 -1.890 -7.675 1.00 85.06 87 TYR A CA 1
ATOM 723 C C . TYR A 1 87 ? 10.250 -1.047 -8.618 1.00 85.06 87 TYR A C 1
ATOM 725 O O . TYR A 1 87 ? 10.807 -0.187 -9.294 1.00 85.06 87 TYR A O 1
ATOM 733 N N . TRP A 1 88 ? 8.933 -1.254 -8.622 1.00 86.69 88 TRP A N 1
ATOM 734 C CA . TRP A 1 88 ? 7.995 -0.484 -9.433 1.00 86.69 88 TRP A CA 1
ATOM 735 C C . TRP A 1 88 ? 8.015 1.009 -9.087 1.00 86.69 88 TRP A C 1
ATOM 737 O O . TRP A 1 88 ? 8.266 1.835 -9.958 1.00 86.69 88 TRP A O 1
ATOM 747 N N . LYS A 1 89 ? 7.870 1.364 -7.806 1.00 83.94 89 LYS A N 1
ATOM 748 C CA . LYS A 1 89 ? 7.870 2.767 -7.356 1.00 83.94 89 LYS A CA 1
ATOM 749 C C . LYS A 1 89 ? 9.197 3.477 -7.631 1.00 83.94 89 LYS A C 1
ATOM 751 O O . LYS A 1 89 ? 9.210 4.646 -7.996 1.00 83.94 89 LYS A O 1
ATOM 756 N N . VAL A 1 90 ? 10.334 2.791 -7.483 1.00 84.00 90 VAL A N 1
ATOM 757 C CA . VAL A 1 90 ? 11.631 3.388 -7.853 1.00 84.00 90 VAL A CA 1
ATOM 758 C C . VAL A 1 90 ? 11.747 3.559 -9.368 1.00 84.00 90 VAL A C 1
ATOM 760 O O . VAL A 1 90 ? 12.350 4.528 -9.818 1.00 84.00 90 VAL A O 1
ATOM 763 N N . LEU A 1 91 ? 11.171 2.651 -10.153 1.00 86.00 91 LEU A N 1
ATOM 764 C CA . LEU A 1 91 ? 11.192 2.727 -11.609 1.00 86.00 91 LEU A CA 1
ATOM 765 C C . LEU A 1 91 ? 10.307 3.857 -12.147 1.00 86.00 91 LEU A C 1
ATOM 767 O O . LEU A 1 91 ? 10.732 4.558 -13.059 1.00 86.00 91 LEU A O 1
ATOM 771 N N . SER A 1 92 ? 9.137 4.096 -11.549 1.00 85.12 92 SER A N 1
ATOM 772 C CA . SER A 1 92 ? 8.290 5.244 -11.895 1.00 85.12 92 SER A CA 1
ATOM 773 C C . SER A 1 92 ? 8.967 6.573 -11.539 1.00 85.12 92 SER A C 1
ATOM 775 O O . SER A 1 92 ? 8.928 7.516 -12.320 1.00 85.12 92 SER A O 1
ATOM 777 N N . ILE A 1 93 ? 9.668 6.629 -10.400 1.00 81.69 93 ILE A N 1
ATOM 778 C CA . ILE A 1 93 ? 10.496 7.783 -10.016 1.00 81.69 93 ILE A CA 1
ATOM 779 C C . ILE A 1 93 ? 11.634 8.003 -11.020 1.00 81.69 93 ILE A C 1
ATOM 781 O O . ILE A 1 93 ? 11.862 9.126 -11.458 1.00 81.69 93 ILE A O 1
ATOM 785 N N . PHE A 1 94 ? 12.340 6.931 -11.385 1.00 82.81 94 PHE A N 1
ATOM 786 C CA . PHE A 1 94 ? 13.426 6.970 -12.361 1.00 82.81 94 PHE A CA 1
ATOM 787 C C . PHE A 1 94 ? 12.947 7.456 -13.734 1.00 82.81 94 PHE A C 1
ATOM 789 O O . PHE A 1 94 ? 13.615 8.280 -14.353 1.00 82.81 94 PHE A O 1
ATOM 796 N N . TYR A 1 95 ? 11.773 6.999 -14.178 1.00 85.06 95 TYR A N 1
ATOM 797 C CA . TYR A 1 95 ? 11.126 7.484 -15.394 1.00 85.06 95 TYR A CA 1
ATOM 798 C C . TYR A 1 95 ? 10.881 8.994 -15.338 1.00 85.06 95 TYR A C 1
ATOM 800 O O . TYR A 1 95 ? 11.319 9.709 -16.238 1.00 85.06 95 TYR A O 1
ATOM 808 N N . SER A 1 96 ? 10.239 9.487 -14.274 1.00 82.50 96 SER A N 1
ATOM 809 C CA . SER A 1 96 ? 9.931 10.915 -14.145 1.00 82.50 96 SER A CA 1
ATOM 810 C C . SER A 1 96 ? 11.184 11.783 -14.057 1.00 82.50 96 SER A C 1
ATOM 812 O O . SER A 1 96 ? 11.211 12.854 -14.652 1.00 82.50 96 SER A O 1
ATOM 814 N N . ASP A 1 97 ? 12.245 11.306 -13.399 1.00 80.00 97 ASP A N 1
ATOM 815 C CA . ASP A 1 97 ? 13.538 12.002 -13.365 1.00 80.00 97 ASP A CA 1
ATOM 816 C C . ASP A 1 97 ? 14.180 12.112 -14.750 1.00 80.00 97 ASP A C 1
ATOM 818 O O . ASP A 1 97 ? 14.731 13.152 -15.101 1.00 80.00 97 ASP A O 1
ATOM 822 N N . LYS A 1 98 ? 14.147 11.025 -15.526 1.00 81.31 98 LYS A N 1
ATOM 823 C CA . LYS A 1 98 ? 14.799 10.944 -16.839 1.00 81.31 98 LYS A CA 1
ATOM 824 C C . LYS A 1 98 ? 14.026 11.668 -17.931 1.00 81.31 98 LYS A C 1
ATOM 826 O O . LYS A 1 98 ? 14.640 12.227 -18.835 1.00 81.31 98 LYS A O 1
ATOM 831 N N . CYS A 1 99 ? 12.700 11.612 -17.873 1.00 81.31 99 CYS A N 1
ATOM 832 C CA . CYS A 1 99 ? 11.839 12.132 -18.929 1.00 81.31 99 CYS A CA 1
ATOM 833 C C . CYS A 1 99 ? 11.296 13.530 -18.611 1.00 81.31 99 CYS A C 1
ATOM 835 O O . CYS A 1 99 ? 10.702 14.138 -19.491 1.00 81.31 99 CYS A O 1
ATOM 837 N N . ALA A 1 100 ? 11.483 14.024 -17.380 1.00 79.94 100 ALA A N 1
ATOM 838 C CA . ALA A 1 100 ? 10.925 15.289 -16.897 1.00 79.94 100 ALA A CA 1
ATOM 839 C C . ALA A 1 100 ? 9.406 15.413 -17.142 1.00 79.94 100 ALA A C 1
ATOM 841 O O . ALA A 1 100 ? 8.889 16.503 -17.357 1.00 79.94 100 ALA A O 1
ATOM 842 N N . ILE A 1 101 ? 8.687 14.283 -17.104 1.00 78.88 101 ILE A N 1
ATOM 843 C CA . ILE A 1 101 ? 7.233 14.201 -17.293 1.00 78.88 101 ILE A CA 1
ATOM 844 C C . ILE A 1 101 ? 6.603 13.222 -16.301 1.00 78.88 101 ILE A C 1
ATOM 846 O O . ILE A 1 101 ? 7.242 12.280 -15.810 1.00 78.88 101 ILE A O 1
ATOM 850 N N . TRP A 1 102 ? 5.319 13.433 -16.014 1.00 75.69 102 TRP A N 1
ATOM 851 C CA . TRP A 1 102 ? 4.514 12.465 -15.279 1.00 75.69 102 TRP A CA 1
ATOM 852 C C . TRP A 1 102 ? 4.264 11.224 -16.137 1.00 75.69 102 TRP A C 1
ATOM 854 O O . TRP A 1 102 ? 4.089 11.300 -17.352 1.00 75.69 102 TRP A O 1
ATOM 864 N N . MET A 1 103 ? 4.274 10.057 -15.498 1.00 81.88 103 MET A N 1
ATOM 865 C CA . MET A 1 103 ? 3.815 8.832 -16.143 1.00 81.88 103 MET A CA 1
ATOM 866 C C . MET A 1 103 ? 2.290 8.882 -16.274 1.00 81.88 103 MET A C 1
ATOM 868 O O . MET A 1 103 ? 1.619 9.311 -15.336 1.00 81.88 103 MET A O 1
ATOM 872 N N . ASP A 1 104 ? 1.749 8.433 -17.409 1.00 80.12 104 ASP A N 1
ATOM 873 C CA . ASP A 1 104 ? 0.299 8.377 -17.616 1.00 80.12 104 ASP A CA 1
ATOM 874 C C . ASP A 1 104 ? -0.367 7.562 -16.490 1.00 80.12 104 ASP A C 1
ATOM 876 O O . ASP A 1 104 ? 0.053 6.440 -16.173 1.00 80.12 104 ASP A O 1
ATOM 880 N N . GLY A 1 105 ? -1.426 8.121 -15.898 1.00 72.31 105 GLY A N 1
ATOM 881 C CA . GLY A 1 105 ? -2.203 7.478 -14.841 1.00 72.31 105 GLY A CA 1
ATOM 882 C C . GLY A 1 105 ? -2.737 6.097 -15.234 1.00 72.31 105 GLY A C 1
ATOM 883 O O . GLY A 1 105 ? -2.799 5.206 -14.389 1.00 72.31 105 GLY A O 1
ATOM 884 N N . LYS A 1 106 ? -3.036 5.861 -16.517 1.00 75.94 106 LYS A N 1
ATOM 885 C CA . LYS A 1 106 ? -3.452 4.549 -17.040 1.00 75.94 106 LYS A CA 1
ATOM 886 C C . LYS A 1 106 ? -2.340 3.512 -16.935 1.00 75.94 106 LYS A C 1
ATOM 888 O O . LYS A 1 106 ? -2.616 2.356 -16.621 1.00 75.94 106 LYS A O 1
ATOM 893 N N . ILE A 1 107 ? -1.088 3.902 -17.180 1.00 79.62 107 ILE A N 1
ATOM 894 C CA . ILE A 1 107 ? 0.073 3.007 -17.065 1.00 79.62 107 ILE A CA 1
ATOM 895 C C . ILE A 1 107 ? 0.322 2.680 -15.594 1.00 79.62 107 ILE A C 1
ATOM 897 O O . ILE A 1 107 ? 0.492 1.506 -15.254 1.00 79.62 107 ILE A O 1
ATOM 901 N N . LEU A 1 108 ? 0.277 3.703 -14.731 1.00 76.50 108 LEU A N 1
ATOM 902 C CA . LEU A 1 108 ? 0.368 3.537 -13.281 1.00 76.50 108 LEU A CA 1
ATOM 903 C C . LEU A 1 108 ? -0.692 2.554 -12.784 1.00 76.50 108 LEU A C 1
ATOM 905 O O . LEU A 1 108 ? -0.344 1.536 -12.192 1.00 76.50 108 LEU A O 1
ATOM 909 N N . PHE A 1 109 ? -1.959 2.793 -13.118 1.00 71.94 109 PHE A N 1
ATOM 910 C CA . PHE A 1 109 ? -3.075 1.940 -12.724 1.00 71.94 109 PHE A CA 1
ATOM 911 C C . PHE A 1 109 ? -2.938 0.507 -13.251 1.00 71.94 109 PHE A C 1
ATOM 913 O O . PHE A 1 109 ? -3.180 -0.446 -12.515 1.00 71.94 109 PHE A O 1
ATOM 920 N N . ASN A 1 110 ? -2.532 0.316 -14.507 1.00 76.69 110 ASN A N 1
ATOM 921 C CA . ASN A 1 110 ? -2.415 -1.015 -15.107 1.00 76.69 110 ASN A CA 1
ATOM 922 C C . ASN A 1 110 ? -1.331 -1.860 -14.419 1.00 76.69 110 ASN A C 1
ATOM 924 O O . ASN A 1 110 ? -1.557 -3.023 -14.090 1.00 76.69 110 ASN A O 1
ATOM 928 N N . ILE A 1 111 ? -0.162 -1.271 -14.167 1.00 77.50 111 ILE A N 1
ATOM 929 C CA . ILE A 1 111 ? 0.948 -1.977 -13.519 1.00 77.50 111 ILE A CA 1
ATOM 930 C C . ILE A 1 111 ? 0.672 -2.160 -12.033 1.00 77.50 111 ILE A C 1
ATOM 932 O O . ILE A 1 111 ? 0.986 -3.212 -11.490 1.00 77.50 111 ILE A O 1
ATOM 936 N N . GLU A 1 112 ? 0.046 -1.188 -11.372 1.00 72.12 112 GLU A N 1
ATOM 937 C CA . GLU A 1 112 ? -0.385 -1.366 -9.989 1.00 72.12 112 GLU A CA 1
ATOM 938 C C . GLU A 1 112 ? -1.424 -2.484 -9.869 1.00 72.12 112 GLU A C 1
ATOM 940 O O . GLU A 1 112 ? -1.347 -3.294 -8.953 1.00 72.12 112 GLU A O 1
ATOM 945 N N . ASN A 1 113 ? -2.335 -2.630 -10.830 1.00 70.94 113 ASN A N 1
ATOM 946 C CA . ASN A 1 113 ? -3.274 -3.743 -10.781 1.00 70.94 113 ASN A CA 1
ATOM 947 C C . ASN A 1 113 ? -2.611 -5.116 -10.957 1.00 70.94 113 ASN A C 1
ATOM 949 O O . ASN A 1 113 ? -3.011 -6.086 -10.321 1.00 70.94 113 ASN A O 1
ATOM 953 N N . ASP A 1 114 ? -1.591 -5.174 -11.806 1.00 71.12 114 ASP A N 1
ATOM 954 C CA . ASP A 1 114 ? -0.852 -6.390 -12.151 1.00 71.12 114 ASP A CA 1
ATOM 955 C C . ASP A 1 114 ? 0.124 -6.824 -11.049 1.00 71.12 114 ASP A C 1
ATOM 957 O O . ASP A 1 114 ? 0.240 -8.000 -10.716 1.00 71.12 114 ASP A O 1
ATOM 961 N N . VAL A 1 115 ? 0.833 -5.852 -10.472 1.00 65.19 115 VAL A N 1
ATOM 962 C CA . VAL A 1 115 ? 1.894 -6.072 -9.482 1.00 65.19 115 VAL A CA 1
ATOM 963 C C . VAL A 1 115 ? 1.327 -6.230 -8.080 1.00 65.19 115 VAL A C 1
ATOM 965 O O . VAL A 1 115 ? 1.906 -6.958 -7.280 1.00 65.19 115 VAL A O 1
ATOM 968 N N . PHE A 1 116 ? 0.220 -5.549 -7.784 1.00 61.38 116 PHE A N 1
ATOM 969 C CA . PHE A 1 116 ? -0.485 -5.622 -6.509 1.00 61.38 116 PHE A CA 1
ATOM 970 C C . PHE A 1 116 ? -1.704 -6.520 -6.689 1.00 61.38 116 PHE A C 1
ATOM 972 O O . PHE A 1 116 ? -2.835 -6.106 -6.428 1.00 61.38 116 PHE A O 1
ATOM 979 N N . ALA A 1 117 ? -1.493 -7.724 -7.219 1.00 56.00 117 ALA A N 1
ATOM 980 C CA . ALA A 1 117 ? -2.573 -8.675 -7.456 1.00 56.00 117 ALA A CA 1
ATOM 981 C C . ALA A 1 117 ? -3.318 -9.020 -6.153 1.00 56.00 117 ALA A C 1
ATOM 983 O O . ALA A 1 117 ? -4.500 -9.350 -6.192 1.00 56.00 117 ALA A O 1
ATOM 984 N N . HIS A 1 118 ? -2.659 -8.892 -4.994 1.00 63.81 118 HIS A N 1
ATOM 985 C CA . HIS A 1 118 ? -3.295 -9.108 -3.704 1.00 63.81 118 HIS A CA 1
ATOM 986 C C . HIS A 1 118 ? -4.092 -7.880 -3.250 1.00 63.81 118 HIS A C 1
ATOM 988 O O . HIS A 1 118 ? -3.545 -6.887 -2.766 1.00 63.81 118 HIS A O 1
ATOM 994 N N . GLU A 1 119 ? -5.416 -7.991 -3.345 1.00 67.62 119 GLU A N 1
ATOM 995 C CA . GLU A 1 119 ? -6.387 -7.013 -2.838 1.00 67.62 119 GLU A CA 1
ATOM 996 C C . GLU A 1 119 ? -6.125 -6.643 -1.366 1.00 67.62 119 GLU A C 1
ATOM 998 O O . GLU A 1 119 ? -6.199 -5.471 -0.998 1.00 67.62 119 GLU A O 1
ATOM 1003 N N . ILE A 1 120 ? -5.699 -7.616 -0.551 1.00 73.88 120 ILE A N 1
ATOM 1004 C CA . ILE A 1 120 ? -5.310 -7.425 0.856 1.00 73.88 120 ILE A CA 1
ATOM 1005 C C . ILE A 1 120 ? -4.186 -6.392 0.996 1.00 73.88 120 ILE A C 1
ATOM 1007 O O . ILE A 1 120 ? -4.306 -5.464 1.791 1.00 73.88 120 ILE A O 1
ATOM 1011 N N . LEU A 1 121 ? -3.126 -6.479 0.188 1.00 73.38 121 LEU A N 1
ATOM 1012 C CA . LEU A 1 121 ? -1.983 -5.572 0.304 1.00 73.38 121 LEU A CA 1
ATOM 1013 C C . LEU A 1 121 ? -2.353 -4.129 -0.069 1.00 73.38 121 LEU A C 1
ATOM 1015 O O . LEU A 1 121 ? -1.812 -3.174 0.493 1.00 73.38 121 LEU A O 1
ATOM 1019 N N . ARG A 1 122 ? -3.301 -3.945 -0.996 1.00 76.44 122 ARG A N 1
ATOM 1020 C CA . ARG A 1 122 ? -3.833 -2.612 -1.320 1.00 76.44 122 ARG A CA 1
ATOM 1021 C C . ARG A 1 122 ? -4.623 -2.040 -0.151 1.00 76.44 122 ARG A C 1
ATOM 1023 O O . ARG A 1 122 ? -4.401 -0.886 0.210 1.00 76.44 122 ARG A O 1
ATOM 1030 N N . THR A 1 123 ? -5.479 -2.854 0.460 1.00 81.31 123 THR A N 1
ATOM 1031 C CA . THR A 1 123 ? -6.257 -2.506 1.657 1.00 81.31 123 THR A CA 1
ATOM 1032 C C . THR A 1 123 ? -5.332 -2.153 2.831 1.00 81.31 123 THR A C 1
ATOM 1034 O O . THR A 1 123 ? -5.536 -1.128 3.481 1.00 81.31 123 THR A O 1
ATOM 1037 N N . GLU A 1 124 ? -4.251 -2.912 3.049 1.00 83.31 124 GLU A N 1
ATOM 1038 C CA . GLU A 1 124 ? -3.225 -2.623 4.066 1.00 83.31 124 GLU A CA 1
ATOM 1039 C C . GLU A 1 124 ? -2.509 -1.286 3.822 1.00 83.31 124 GLU A C 1
ATOM 1041 O O . GLU A 1 124 ? -2.354 -0.482 4.744 1.00 83.31 124 GLU A O 1
ATOM 1046 N N . ILE A 1 125 ? -2.072 -1.020 2.584 1.00 81.12 125 ILE A N 1
ATOM 1047 C CA . ILE A 1 125 ? -1.371 0.226 2.235 1.00 81.12 125 ILE A CA 1
ATOM 1048 C C . ILE A 1 125 ? -2.309 1.431 2.360 1.00 81.12 125 ILE A C 1
ATOM 1050 O O . ILE A 1 125 ? -1.905 2.452 2.923 1.00 81.12 125 ILE A O 1
ATOM 1054 N N . ALA A 1 126 ? -3.543 1.323 1.862 1.00 83.12 126 ALA A N 1
ATOM 1055 C CA . ALA A 1 126 ? -4.545 2.382 1.953 1.00 83.12 126 ALA A CA 1
ATOM 1056 C C . ALA A 1 126 ? -4.815 2.752 3.416 1.00 83.12 126 ALA A C 1
ATOM 1058 O O . ALA A 1 126 ? -4.704 3.919 3.801 1.00 83.12 126 ALA A O 1
ATOM 1059 N N . LEU A 1 127 ? -5.049 1.747 4.259 1.00 87.62 127 LEU A N 1
ATOM 1060 C CA . LEU A 1 127 ? -5.201 1.934 5.694 1.00 87.62 127 LEU A CA 1
ATOM 1061 C C . LEU A 1 127 ? -3.979 2.610 6.326 1.00 87.62 127 LEU A C 1
ATOM 1063 O O . LEU A 1 127 ? -4.120 3.562 7.098 1.00 87.62 127 LEU A O 1
ATOM 1067 N N . ALA A 1 128 ? -2.776 2.116 6.028 1.00 86.81 128 ALA A N 1
ATOM 1068 C CA . ALA A 1 128 ? -1.552 2.627 6.628 1.00 86.81 128 ALA A CA 1
ATOM 1069 C C . ALA A 1 128 ? -1.313 4.099 6.255 1.00 86.81 128 ALA A C 1
ATOM 1071 O O . ALA A 1 128 ? -0.896 4.878 7.111 1.00 86.81 128 ALA A O 1
ATOM 1072 N N . LEU A 1 129 ? -1.643 4.511 5.025 1.00 82.44 129 LEU A N 1
ATOM 1073 C CA . LEU A 1 129 ? -1.596 5.914 4.599 1.00 82.44 129 LEU A CA 1
ATOM 1074 C C . LEU A 1 129 ? -2.588 6.788 5.377 1.00 82.44 129 LEU A C 1
ATOM 1076 O O . LEU A 1 129 ? -2.204 7.865 5.841 1.00 82.44 129 LEU A O 1
ATOM 1080 N N . ILE A 1 130 ? -3.823 6.318 5.579 1.00 84.94 130 ILE A N 1
ATOM 1081 C CA . ILE A 1 130 ? -4.847 7.044 6.349 1.00 84.94 130 ILE A CA 1
ATOM 1082 C C . ILE A 1 130 ? -4.403 7.209 7.809 1.00 84.94 130 ILE A C 1
ATOM 1084 O O . ILE A 1 130 ? -4.403 8.324 8.336 1.00 84.94 130 ILE A O 1
ATOM 1088 N N . ILE A 1 131 ? -3.949 6.131 8.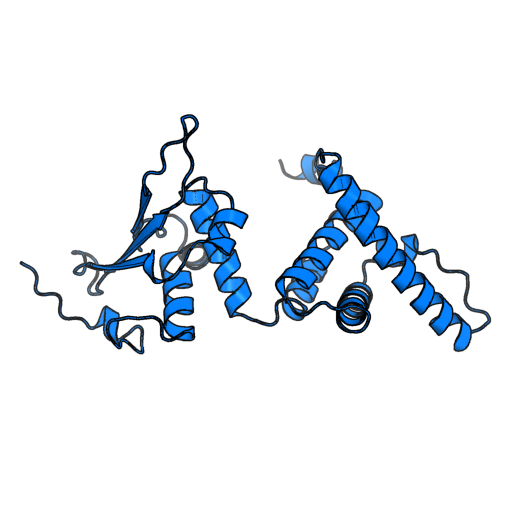458 1.00 86.12 131 ILE A N 1
ATOM 1089 C CA . ILE A 1 131 ? -3.451 6.186 9.842 1.00 86.12 131 ILE A CA 1
ATOM 1090 C C . ILE A 1 131 ? -2.201 7.070 9.930 1.00 86.12 131 ILE A C 1
ATOM 1092 O O . ILE A 1 131 ? -2.066 7.840 10.882 1.00 86.12 131 ILE A O 1
ATOM 1096 N N . THR A 1 132 ? -1.287 7.016 8.957 1.00 84.38 132 THR A N 1
ATOM 1097 C CA . THR A 1 132 ? -0.127 7.919 8.903 1.00 84.38 132 THR A CA 1
ATOM 1098 C C . THR A 1 132 ? -0.565 9.378 8.868 1.00 84.38 132 THR A C 1
ATOM 1100 O O . THR A 1 132 ? -0.066 10.161 9.678 1.00 84.38 132 THR A O 1
ATOM 1103 N N . GLY A 1 133 ? -1.512 9.733 7.996 1.00 81.94 133 GLY A N 1
ATOM 1104 C CA . GLY A 1 133 ? -2.051 11.089 7.902 1.00 81.94 133 GLY A CA 1
ATOM 1105 C C . GLY A 1 133 ? -2.702 11.552 9.206 1.00 81.94 133 GLY A C 1
ATOM 1106 O O . GLY A 1 133 ? -2.396 12.636 9.694 1.00 81.94 133 GLY A O 1
ATOM 1107 N N . ALA A 1 134 ? -3.525 10.702 9.822 1.00 83.62 134 ALA A N 1
ATOM 1108 C CA . ALA A 1 134 ? -4.256 11.039 11.044 1.00 83.62 134 ALA A CA 1
ATOM 1109 C C . ALA A 1 134 ? -3.372 11.109 12.301 1.00 83.62 134 ALA A C 1
ATOM 1111 O O . ALA A 1 134 ? -3.663 11.848 13.239 1.00 83.62 134 ALA A O 1
ATOM 1112 N N . THR A 1 135 ? -2.293 10.326 12.355 1.00 83.06 135 THR A N 1
ATOM 1113 C CA . THR A 1 135 ? -1.477 10.181 13.575 1.00 83.06 135 THR A CA 1
ATOM 1114 C C . THR A 1 135 ? -0.111 10.857 13.495 1.00 83.06 135 THR A C 1
ATOM 1116 O O . THR A 1 135 ? 0.605 10.885 14.502 1.00 83.06 135 THR A O 1
ATOM 1119 N N . ALA A 1 136 ? 0.262 11.371 12.317 1.00 83.00 136 ALA A N 1
ATOM 1120 C CA . ALA A 1 136 ? 1.614 11.812 11.971 1.00 83.00 136 ALA A CA 1
ATOM 1121 C C . ALA A 1 136 ? 2.691 10.735 12.233 1.00 83.00 136 ALA A C 1
ATOM 1123 O O . ALA A 1 136 ? 3.844 11.038 12.551 1.00 83.00 136 ALA A O 1
ATOM 1124 N N . THR A 1 137 ? 2.319 9.454 12.128 1.00 80.94 137 THR A N 1
ATOM 1125 C CA . THR A 1 137 ? 3.240 8.323 12.309 1.00 80.94 137 THR A CA 1
ATOM 1126 C C . THR A 1 137 ? 3.856 7.923 10.978 1.00 80.94 137 THR A C 1
ATOM 1128 O O . THR A 1 137 ? 3.154 7.787 9.982 1.00 80.94 137 THR A O 1
ATOM 1131 N N . GLN A 1 138 ? 5.167 7.672 10.957 1.00 77.06 138 GLN A N 1
ATOM 1132 C CA . GLN A 1 138 ? 5.866 7.216 9.756 1.00 77.06 138 GLN A CA 1
ATOM 1133 C C . GLN A 1 138 ? 5.256 5.914 9.205 1.00 77.06 138 GLN A C 1
ATOM 1135 O O . GLN A 1 138 ? 5.124 4.935 9.940 1.00 77.06 138 GLN A O 1
ATOM 1140 N N . LEU A 1 139 ? 4.958 5.888 7.902 1.00 76.12 139 LEU A N 1
ATOM 1141 C CA . LEU A 1 139 ? 4.313 4.760 7.216 1.00 76.12 139 LEU A CA 1
ATOM 1142 C C . LEU A 1 139 ? 5.039 3.423 7.435 1.00 76.12 139 LEU A C 1
ATOM 1144 O O . LEU A 1 139 ? 4.414 2.421 7.771 1.00 76.12 139 LEU A O 1
ATOM 1148 N N . SER A 1 140 ? 6.372 3.414 7.325 1.00 70.44 140 SER A N 1
ATOM 1149 C CA . SER A 1 140 ? 7.175 2.207 7.561 1.00 70.44 140 SER A CA 1
ATOM 1150 C C . SER A 1 140 ? 7.028 1.669 8.985 1.00 70.44 140 SER A C 1
ATOM 1152 O O . SER A 1 140 ? 7.007 0.461 9.187 1.00 70.44 140 SER A O 1
ATOM 1154 N N . ALA A 1 141 ? 6.867 2.547 9.978 1.00 77.81 141 ALA A N 1
ATOM 1155 C CA . ALA A 1 141 ? 6.680 2.126 11.359 1.00 77.81 141 ALA A CA 1
ATOM 1156 C C . ALA A 1 141 ? 5.314 1.464 11.586 1.00 77.81 141 ALA A C 1
ATOM 1158 O O . ALA A 1 141 ? 5.220 0.606 12.460 1.00 77.81 141 ALA A O 1
ATOM 1159 N N . LEU A 1 142 ? 4.281 1.843 10.824 1.00 82.12 142 LEU A N 1
ATOM 1160 C CA . LEU A 1 142 ? 2.971 1.191 10.871 1.00 82.12 142 LEU A CA 1
ATOM 1161 C C . LEU A 1 142 ? 3.028 -0.184 10.210 1.00 82.12 142 LEU A C 1
ATOM 1163 O O . LEU A 1 142 ? 2.706 -1.167 10.867 1.00 82.12 142 LEU A O 1
ATOM 1167 N N . ILE A 1 143 ? 3.533 -0.257 8.974 1.00 77.75 143 ILE A N 1
ATOM 1168 C CA . ILE A 1 143 ? 3.642 -1.512 8.210 1.00 77.75 143 ILE A CA 1
ATOM 1169 C C . ILE A 1 143 ? 4.449 -2.570 8.979 1.00 77.75 143 ILE A C 1
ATOM 1171 O O . ILE A 1 143 ? 4.122 -3.749 8.957 1.00 77.75 143 ILE A O 1
ATOM 1175 N N . GLU A 1 144 ? 5.506 -2.167 9.686 1.00 75.44 144 GLU A N 1
ATOM 1176 C CA . GLU A 1 144 ? 6.369 -3.114 10.400 1.00 75.44 144 GLU A CA 1
ATOM 1177 C C . GLU A 1 144 ? 5.860 -3.525 11.789 1.00 75.44 144 GLU A C 1
ATOM 1179 O O . GLU A 1 144 ? 6.336 -4.524 12.333 1.00 75.44 144 GLU A O 1
ATOM 1184 N N . LYS A 1 145 ? 5.003 -2.721 12.437 1.00 81.50 145 LYS A N 1
ATOM 1185 C CA . LYS A 1 145 ? 4.759 -2.854 13.889 1.00 81.50 145 LYS A CA 1
ATOM 1186 C C . LYS A 1 145 ? 3.302 -2.825 14.316 1.00 81.50 145 LYS A C 1
ATOM 1188 O O . LYS A 1 145 ? 3.056 -3.181 15.467 1.00 81.50 145 LYS A O 1
ATOM 1193 N N . LEU A 1 146 ? 2.379 -2.362 13.478 1.00 86.62 146 LEU A N 1
ATOM 1194 C CA . LEU A 1 146 ? 0.958 -2.383 13.801 1.00 86.62 146 LEU A CA 1
ATOM 1195 C C . LEU A 1 146 ? 0.437 -3.816 13.649 1.00 86.62 146 LEU A C 1
ATOM 1197 O O . LEU A 1 146 ? 0.652 -4.450 12.623 1.00 86.62 146 LEU A O 1
ATOM 1201 N N . CYS A 1 147 ? -0.226 -4.338 14.677 1.00 89.75 147 CYS A N 1
ATOM 1202 C CA . CYS A 1 147 ? -0.832 -5.670 14.656 1.00 89.75 147 CYS A CA 1
ATOM 1203 C C . CYS A 1 147 ? -2.308 -5.600 15.072 1.00 89.75 147 CYS A C 1
ATOM 1205 O O . CYS A 1 147 ? -2.698 -4.679 15.788 1.00 89.75 147 CYS A O 1
ATOM 1207 N N . TYR A 1 148 ? -3.110 -6.625 14.759 1.00 92.19 148 TYR A N 1
ATOM 1208 C CA . TYR A 1 148 ? -4.524 -6.694 15.176 1.00 92.19 148 TYR A CA 1
ATOM 1209 C C . TYR A 1 148 ? -4.737 -6.484 16.686 1.00 92.19 148 TYR A C 1
ATOM 1211 O O . TYR A 1 148 ? -5.643 -5.769 17.093 1.00 92.19 148 TYR A O 1
ATOM 1219 N N . LYS A 1 149 ? -3.836 -6.995 17.539 1.00 91.38 149 LYS A N 1
ATOM 1220 C CA . LYS A 1 149 ? -3.873 -6.795 19.008 1.00 91.38 149 LYS A CA 1
ATOM 1221 C C . LYS A 1 149 ? -3.731 -5.336 19.475 1.00 91.38 149 LYS A C 1
ATOM 1223 O O . LYS A 1 149 ? -3.870 -5.044 20.669 1.00 91.38 149 LYS A O 1
ATOM 1228 N N . ASP A 1 150 ? -3.343 -4.444 18.574 1.00 92.38 150 ASP A N 1
ATOM 1229 C CA . ASP A 1 150 ? -3.202 -3.012 18.822 1.00 92.38 150 ASP A CA 1
ATOM 1230 C C . ASP A 1 150 ? -4.463 -2.234 18.429 1.00 92.38 150 ASP A C 1
ATOM 1232 O O . ASP A 1 150 ? -4.567 -1.052 18.758 1.00 92.38 150 ASP A O 1
ATOM 1236 N N . VAL A 1 151 ? -5.427 -2.897 17.789 1.00 93.94 151 VAL A N 1
ATOM 1237 C CA . VAL A 1 151 ? -6.701 -2.338 17.341 1.00 93.94 151 VAL A CA 1
ATOM 1238 C C . VAL A 1 151 ? -7.827 -2.860 18.231 1.00 93.94 151 VAL A C 1
ATOM 1240 O O . VAL A 1 151 ? -7.846 -4.023 18.634 1.00 93.94 151 VAL A O 1
ATOM 1243 N N . LYS A 1 152 ? -8.767 -1.982 18.581 1.00 94.62 152 LYS A N 1
ATOM 1244 C CA . LYS A 1 152 ? -10.011 -2.347 19.264 1.00 94.62 152 LYS A CA 1
ATOM 1245 C C . LYS A 1 152 ? -11.190 -1.694 18.572 1.00 94.62 152 LYS A C 1
ATOM 1247 O O . LYS A 1 152 ? -11.167 -0.482 18.374 1.00 94.62 152 LYS A O 1
ATOM 1252 N N . PHE A 1 153 ? -12.214 -2.483 18.283 1.00 92.81 153 PHE A N 1
ATOM 1253 C CA . PHE A 1 153 ? -13.502 -1.971 17.842 1.00 92.81 153 PHE A CA 1
ATOM 1254 C C . PHE A 1 153 ? -14.426 -1.759 19.039 1.00 92.81 153 PHE A C 1
ATOM 1256 O O . PHE A 1 153 ? -14.389 -2.516 20.011 1.00 92.81 153 PHE A O 1
ATOM 1263 N N . TYR A 1 154 ? -15.230 -0.710 18.958 1.00 90.75 154 TYR A N 1
ATOM 1264 C CA . TYR A 1 154 ? -16.278 -0.367 19.905 1.00 90.75 154 TYR A CA 1
ATOM 1265 C C . TYR A 1 154 ? -17.575 -0.228 19.123 1.00 90.75 154 TYR A C 1
ATOM 1267 O O . TYR A 1 154 ? -17.600 0.468 18.111 1.00 90.75 154 TYR A O 1
ATOM 1275 N N . VAL A 1 155 ? -18.630 -0.882 19.594 1.00 87.81 155 VAL A N 1
ATOM 1276 C CA . VAL A 1 155 ? -19.967 -0.755 19.018 1.00 87.81 155 VAL A CA 1
ATOM 1277 C C . VAL A 1 155 ? -20.757 0.201 19.899 1.00 87.81 155 VAL A C 1
ATOM 1279 O O . VAL A 1 155 ? -20.802 0.038 21.119 1.00 87.81 155 VAL A O 1
ATOM 1282 N N . PHE A 1 156 ? -21.335 1.220 19.282 1.00 84.12 156 PHE A N 1
ATOM 1283 C CA . PHE A 1 156 ? -22.152 2.234 19.929 1.00 84.12 156 PHE A CA 1
ATOM 1284 C C . PHE A 1 156 ? -23.600 2.097 19.460 1.00 84.12 156 PHE A C 1
ATOM 1286 O O . PHE A 1 156 ? -23.836 1.701 18.313 1.00 84.12 156 PHE A O 1
ATOM 1293 N N . PRO A 1 157 ? -24.574 2.461 20.310 1.00 81.88 157 PRO A N 1
ATOM 1294 C CA . PRO A 1 157 ? -25.966 2.464 19.902 1.00 81.88 157 PRO A CA 1
ATOM 1295 C C . PRO A 1 157 ? -26.200 3.438 18.729 1.00 81.88 157 PRO A C 1
ATOM 1297 O O . PRO A 1 157 ? -25.416 4.390 18.538 1.00 81.88 157 PRO A O 1
ATOM 1300 N N . PRO A 1 158 ? -27.278 3.213 17.956 1.00 77.75 158 PRO A N 1
ATOM 1301 C CA . PRO A 1 158 ? -27.696 4.124 16.899 1.00 77.75 158 PRO A CA 1
ATOM 1302 C C . PRO A 1 158 ? -27.912 5.558 17.410 1.00 77.75 158 PRO A C 1
ATOM 1304 O O . PRO A 1 158 ? -28.204 5.779 18.587 1.00 77.75 158 PRO A O 1
ATOM 1307 N N . THR A 1 159 ? -27.749 6.550 16.533 1.00 72.69 159 THR A N 1
ATOM 1308 C CA . THR A 1 159 ? -28.112 7.948 16.829 1.00 72.69 159 THR A CA 1
ATOM 1309 C C . THR A 1 159 ? -29.619 8.162 16.705 1.00 72.69 159 THR A C 1
ATOM 1311 O O . THR A 1 159 ? -30.336 7.337 16.158 1.00 72.69 159 THR A O 1
ATOM 1314 N N . LEU A 1 160 ? -30.118 9.325 17.133 1.00 72.06 160 LEU A N 1
ATOM 1315 C CA . LEU A 1 160 ? -31.521 9.703 16.910 1.00 72.06 160 LEU A CA 1
ATOM 1316 C C . LEU A 1 160 ? -31.915 9.729 15.417 1.00 72.06 160 LEU A C 1
ATOM 1318 O O . LEU A 1 160 ? -33.089 9.584 15.094 1.00 72.06 160 LEU A O 1
ATOM 1322 N N . SER A 1 161 ? -30.947 9.919 14.514 1.00 68.88 161 SER A N 1
ATOM 1323 C CA . SER A 1 161 ? -31.157 10.019 13.066 1.00 68.88 161 SER A CA 1
ATOM 1324 C C . SER A 1 161 ? -30.966 8.704 12.303 1.00 68.88 161 SER A C 1
ATOM 1326 O O . SER A 1 161 ? -31.286 8.650 11.118 1.00 68.88 161 SER A O 1
ATOM 1328 N N . SER A 1 162 ? -30.453 7.648 12.940 1.00 68.69 162 SER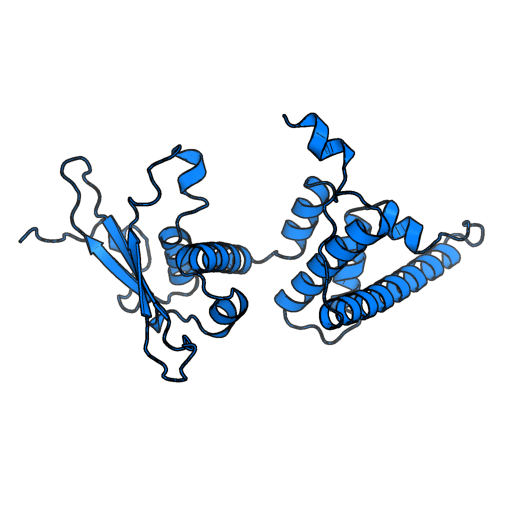 A N 1
ATOM 1329 C CA . SER A 1 162 ? -30.142 6.373 12.287 1.00 68.69 162 SER A CA 1
ATOM 1330 C C . SER A 1 162 ? -30.612 5.200 13.134 1.00 68.69 162 SER A C 1
ATOM 1332 O O . SER A 1 162 ? -30.521 5.229 14.351 1.00 68.69 162 SER A O 1
ATOM 1334 N N . LYS A 1 163 ? -31.084 4.127 12.493 1.00 69.88 163 LYS A N 1
ATOM 1335 C CA . LYS A 1 163 ? -31.434 2.871 13.181 1.00 69.88 163 LYS A CA 1
ATOM 1336 C C . LYS A 1 163 ? -30.256 1.899 13.298 1.00 69.88 163 LYS A C 1
ATOM 1338 O O . LYS A 1 163 ? -30.394 0.859 13.931 1.00 69.88 163 LYS A O 1
ATOM 1343 N N . ARG A 1 164 ? -29.116 2.212 12.676 1.00 72.81 164 ARG A N 1
ATOM 1344 C CA . ARG A 1 164 ? -27.951 1.324 12.598 1.00 72.81 164 ARG A CA 1
ATOM 1345 C C . ARG A 1 164 ? -26.991 1.577 13.759 1.00 72.81 164 ARG A C 1
ATOM 1347 O O . ARG A 1 164 ? -26.687 2.731 14.063 1.00 72.81 164 ARG A O 1
ATOM 1354 N N . ALA A 1 165 ? -26.491 0.503 14.374 1.00 79.62 165 ALA A N 1
ATOM 1355 C CA . ALA A 1 165 ? -25.388 0.582 15.328 1.00 79.62 165 ALA A CA 1
ATOM 1356 C C . ALA A 1 165 ? -24.147 1.207 14.669 1.00 79.62 165 ALA A C 1
ATOM 1358 O O . ALA A 1 165 ? -23.973 1.136 13.453 1.00 79.62 165 ALA A O 1
ATOM 1359 N N . ARG A 1 166 ? -23.284 1.830 15.4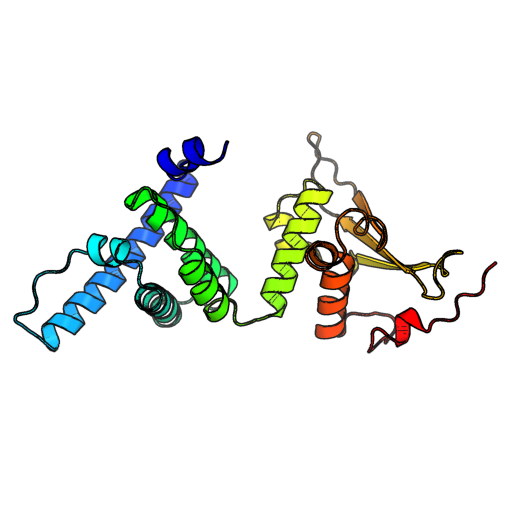67 1.00 83.44 166 ARG A N 1
ATOM 1360 C CA . ARG A 1 166 ? -22.117 2.567 14.965 1.00 83.44 166 ARG A CA 1
ATOM 1361 C C . ARG A 1 166 ? -20.833 1.926 15.427 1.00 83.44 166 ARG A C 1
ATOM 1363 O O . ARG A 1 166 ? -20.744 1.489 16.574 1.00 83.44 166 ARG A O 1
ATOM 1370 N N . ILE A 1 167 ? -19.819 1.941 14.575 1.00 87.25 167 ILE A N 1
ATOM 1371 C CA . ILE A 1 167 ? -18.513 1.382 14.908 1.00 87.25 167 ILE A CA 1
ATOM 1372 C C . ILE A 1 167 ? -17.515 2.515 15.150 1.00 87.25 167 ILE A C 1
ATOM 1374 O O . ILE A 1 167 ? -17.335 3.429 14.349 1.00 87.25 167 ILE A O 1
ATOM 1378 N N . GLY A 1 168 ? -16.826 2.447 16.283 1.00 89.88 168 GLY A N 1
ATOM 1379 C CA . GLY A 1 168 ? -15.593 3.183 16.517 1.00 89.88 168 GLY A CA 1
ATOM 1380 C C . GLY A 1 168 ? -14.405 2.237 16.520 1.00 89.88 168 GLY A C 1
ATOM 1381 O O . GLY A 1 168 ? -14.504 1.077 16.921 1.00 89.88 168 GLY A O 1
ATOM 1382 N N . MET A 1 169 ? -13.251 2.744 16.116 1.00 93.62 169 MET A N 1
ATOM 1383 C CA . MET A 1 169 ? -11.989 2.020 16.152 1.00 93.62 169 MET A CA 1
ATOM 1384 C C . MET A 1 169 ? -10.971 2.800 16.973 1.00 93.62 169 MET A C 1
ATOM 1386 O O . MET A 1 169 ? -10.776 3.995 16.777 1.00 93.62 169 MET A O 1
ATOM 1390 N N . VAL A 1 170 ? -10.265 2.118 17.869 1.00 94.44 170 VAL A N 1
ATOM 1391 C CA . VAL A 1 170 ? -9.128 2.680 18.598 1.00 94.44 170 VAL A CA 1
ATOM 1392 C C . VAL A 1 170 ? -7.859 1.946 18.205 1.00 94.44 170 VAL A C 1
ATOM 1394 O O . VAL A 1 170 ? -7.727 0.745 18.440 1.00 94.44 170 VAL A O 1
ATOM 1397 N N . VAL A 1 171 ? -6.893 2.690 17.673 1.00 92.81 171 VAL A N 1
ATOM 1398 C CA . VAL A 1 171 ? -5.557 2.197 17.324 1.00 92.81 171 VAL A CA 1
ATOM 1399 C C . VAL A 1 171 ? -4.566 2.596 18.414 1.00 92.81 171 VAL A C 1
ATOM 1401 O O . VAL A 1 171 ? -4.430 3.772 18.757 1.00 92.81 171 VAL A O 1
ATOM 1404 N N . THR A 1 172 ? -3.850 1.618 18.969 1.00 92.19 172 THR A N 1
ATOM 1405 C CA . THR A 1 172 ? -2.856 1.814 20.032 1.00 92.19 172 THR A CA 1
ATOM 1406 C C . THR A 1 172 ? -1.434 1.664 19.495 1.00 92.19 172 THR A C 1
ATOM 1408 O O . THR A 1 172 ? -0.901 0.565 19.377 1.00 92.19 172 THR A O 1
ATOM 1411 N N . LEU A 1 173 ? -0.748 2.778 19.259 1.00 88.00 173 LEU A N 1
ATOM 1412 C CA . LEU A 1 173 ? 0.651 2.780 18.835 1.00 88.00 173 LEU A CA 1
ATOM 1413 C C . LEU A 1 173 ? 1.572 2.596 20.047 1.00 88.00 173 LEU A C 1
ATOM 1415 O O . LEU A 1 173 ? 1.829 3.532 20.804 1.00 88.00 173 LEU A O 1
ATOM 1419 N N . ARG A 1 174 ? 2.080 1.374 20.254 1.00 76.56 174 ARG A N 1
ATOM 1420 C CA . ARG A 1 174 ? 2.868 1.015 21.455 1.00 76.56 174 ARG A CA 1
ATOM 1421 C C . ARG A 1 174 ? 4.330 1.466 21.430 1.00 76.56 174 ARG A C 1
ATOM 1423 O O . ARG A 1 174 ? 4.948 1.566 22.486 1.00 76.56 174 ARG A O 1
ATOM 1430 N N . LYS A 1 175 ? 4.898 1.723 20.248 1.00 66.56 175 LYS A N 1
ATOM 1431 C CA . LYS A 1 175 ? 6.338 1.992 20.053 1.00 66.56 175 LYS A CA 1
ATOM 1432 C C . LYS A 1 175 ? 6.617 3.370 19.437 1.00 66.56 175 LYS A C 1
ATOM 1434 O O . LYS A 1 175 ? 7.457 3.495 18.549 1.00 66.56 175 LYS A O 1
ATOM 1439 N N . THR A 1 176 ? 5.931 4.412 19.904 1.00 60.72 176 THR A N 1
ATOM 1440 C CA . THR A 1 176 ? 6.204 5.805 19.508 1.00 60.72 176 THR A CA 1
ATOM 1441 C C . THR A 1 176 ? 7.343 6.408 20.335 1.00 60.72 176 THR A C 1
ATOM 1443 O O . THR A 1 176 ? 7.230 6.539 21.555 1.00 60.72 176 THR A O 1
ATOM 1446 N N . LYS A 1 177 ? 8.446 6.786 19.673 1.00 50.53 177 LYS A N 1
ATOM 1447 C CA . LYS A 1 177 ? 9.601 7.465 20.288 1.00 50.53 177 LYS A CA 1
ATOM 1448 C C . LYS A 1 177 ? 9.288 8.958 20.479 1.00 50.53 177 LYS A C 1
ATOM 1450 O O . LYS A 1 177 ? 8.824 9.607 19.548 1.00 50.53 177 LYS A O 1
ATOM 1455 N N . ARG A 1 178 ? 9.544 9.512 21.672 1.00 53.22 178 ARG A N 1
ATOM 1456 C CA . ARG A 1 178 ? 9.600 10.971 21.910 1.00 53.22 178 ARG A CA 1
ATOM 1457 C C . ARG A 1 178 ? 11.022 11.494 21.695 1.00 53.22 178 ARG A C 1
ATOM 1459 O O . ARG A 1 178 ? 11.984 10.745 21.855 1.00 53.22 178 ARG A O 1
ATOM 1466 N N . THR A 1 179 ? 11.140 12.805 21.489 1.00 49.81 179 THR A N 1
ATOM 1467 C CA . THR A 1 179 ? 12.399 13.576 21.500 1.00 49.81 179 THR A CA 1
ATOM 1468 C C . THR A 1 179 ? 13.225 13.369 22.786 1.00 49.81 179 THR A C 1
ATOM 1470 O O . THR A 1 179 ? 14.424 13.593 22.779 1.00 49.81 179 THR A O 1
ATOM 1473 N N . ALA A 1 180 ? 12.612 12.854 23.864 1.00 53.84 180 ALA A N 1
ATOM 1474 C CA . ALA A 1 180 ? 13.235 12.583 25.167 1.00 53.84 180 ALA A CA 1
ATOM 1475 C C . ALA A 1 180 ? 13.294 11.082 25.563 1.00 53.84 180 ALA A C 1
ATOM 1477 O O . ALA A 1 180 ? 13.316 10.743 26.744 1.00 53.84 180 ALA A O 1
ATOM 1478 N N . GLY A 1 181 ? 13.250 10.152 24.600 1.00 54.62 181 GLY A N 1
ATOM 1479 C CA . GLY A 1 181 ? 13.634 8.741 24.805 1.00 54.62 181 GLY A CA 1
ATOM 1480 C C . GLY A 1 181 ? 12.648 7.809 25.535 1.00 54.62 181 GLY A C 1
ATOM 1481 O O . GLY A 1 181 ? 12.736 6.598 25.350 1.00 54.62 181 GLY A O 1
ATOM 1482 N N . LYS A 1 182 ? 11.671 8.313 26.301 1.00 54.75 182 LYS A N 1
ATOM 1483 C CA . LYS A 1 182 ? 10.668 7.459 26.974 1.00 54.75 182 LYS A CA 1
ATOM 1484 C C . LYS A 1 182 ? 9.572 6.984 26.005 1.00 54.75 182 LYS A C 1
ATOM 1486 O O . LYS A 1 182 ? 8.918 7.800 25.353 1.00 54.75 182 LYS A O 1
ATOM 1491 N N . LEU A 1 183 ? 9.355 5.667 25.941 1.00 60.62 183 LEU A N 1
ATOM 1492 C CA . LEU A 1 183 ? 8.268 5.027 25.192 1.00 60.62 183 LEU A CA 1
ATOM 1493 C C . LEU A 1 183 ? 6.973 5.092 26.014 1.00 60.62 183 LEU A C 1
ATOM 1495 O O . LEU A 1 183 ? 6.911 4.541 27.111 1.00 60.62 183 LEU A O 1
ATOM 1499 N N . LYS A 1 184 ? 5.930 5.739 25.489 1.00 69.00 184 LYS A N 1
ATOM 1500 C CA . LYS A 1 184 ? 4.567 5.652 26.038 1.00 69.00 184 LYS A CA 1
ATOM 1501 C C . LYS A 1 184 ? 3.600 5.324 24.897 1.00 69.00 184 LYS A C 1
ATOM 1503 O O . LYS A 1 184 ? 3.677 6.004 23.869 1.00 69.00 184 LYS A O 1
ATOM 1508 N N . PRO A 1 185 ? 2.714 4.323 25.052 1.00 80.19 185 PRO A N 1
ATOM 1509 C CA . PRO A 1 185 ? 1.698 4.032 24.051 1.00 80.19 185 PRO A CA 1
ATOM 1510 C C . PRO A 1 185 ? 0.780 5.236 23.829 1.00 80.19 185 PRO A C 1
ATOM 1512 O O . PRO A 1 185 ? 0.350 5.871 24.796 1.00 80.19 185 PRO A O 1
ATOM 1515 N N . LYS A 1 186 ? 0.460 5.529 22.569 1.00 86.56 186 LYS A N 1
ATOM 1516 C CA . LYS A 1 186 ? -0.556 6.520 22.193 1.00 86.56 186 LYS A CA 1
ATOM 1517 C C . LYS A 1 186 ? -1.783 5.818 21.628 1.00 86.56 186 LYS A C 1
ATOM 1519 O O . LYS A 1 186 ? -1.639 4.841 20.901 1.00 86.56 186 LYS A O 1
ATOM 1524 N N . LYS A 1 187 ? -2.969 6.317 21.966 1.00 90.38 187 LYS A N 1
ATOM 1525 C CA . LYS A 1 187 ? -4.245 5.826 21.441 1.00 90.38 187 LYS A CA 1
ATOM 1526 C C . LYS A 1 187 ? -4.845 6.887 20.532 1.00 90.38 187 LYS A C 1
ATOM 1528 O O . LYS A 1 187 ? -4.834 8.058 20.900 1.00 90.38 187 LYS A O 1
ATOM 1533 N N . TYR A 1 188 ? -5.359 6.458 19.393 1.00 90.50 188 TYR A N 1
ATOM 1534 C CA . TYR A 1 188 ? -6.046 7.299 18.424 1.00 90.50 188 TYR A CA 1
ATOM 1535 C C . TYR A 1 188 ? -7.414 6.681 18.162 1.00 90.50 188 TYR A C 1
ATOM 1537 O O . TYR A 1 188 ? -7.485 5.488 17.864 1.00 90.50 188 TYR A O 1
ATOM 1545 N N . GLY A 1 189 ? -8.471 7.463 18.363 1.00 89.38 189 GLY A N 1
ATOM 1546 C CA . GLY A 1 189 ? -9.844 7.065 18.071 1.00 89.38 189 GLY A CA 1
ATOM 1547 C C . GLY A 1 189 ? -10.228 7.486 16.659 1.00 89.38 189 GLY A C 1
ATOM 1548 O O . GLY A 1 189 ? -9.811 8.544 16.199 1.00 89.38 189 GLY A O 1
ATOM 1549 N N . PHE A 1 190 ? -11.000 6.639 15.996 1.00 88.00 190 PHE A N 1
ATOM 1550 C CA . PHE A 1 190 ? -11.604 6.870 14.696 1.00 88.00 190 PHE A CA 1
ATOM 1551 C C . PHE A 1 190 ? -13.084 6.532 14.826 1.00 88.00 190 PHE A C 1
ATOM 1553 O O . PHE A 1 190 ? -13.424 5.466 15.350 1.00 88.00 190 PHE A O 1
ATOM 1560 N N . HIS A 1 191 ? -13.948 7.424 14.362 1.00 82.31 191 HIS A N 1
ATOM 1561 C CA . HIS A 1 191 ? -15.390 7.219 14.343 1.00 82.31 191 HIS A CA 1
ATOM 1562 C C . HIS A 1 191 ? -15.866 7.078 12.900 1.00 82.31 191 HIS A C 1
ATOM 1564 O O . HIS A 1 191 ? -15.358 7.756 12.012 1.00 82.31 191 HIS A O 1
ATOM 1570 N N . GLU A 1 192 ? -16.852 6.210 12.675 1.00 72.75 192 GLU A N 1
ATOM 1571 C CA . GLU A 1 192 ? -17.489 6.023 11.362 1.00 72.75 192 GLU A CA 1
ATOM 1572 C C . GLU A 1 192 ? -18.091 7.340 10.826 1.00 72.75 192 GLU A C 1
ATOM 1574 O O . GLU A 1 192 ? -18.134 7.568 9.619 1.00 72.75 192 GLU A O 1
ATOM 1579 N N . GLU A 1 193 ? -18.472 8.245 11.737 1.00 61.75 193 GLU A N 1
ATOM 1580 C CA . GLU A 1 193 ? -19.102 9.537 11.447 1.00 61.75 193 GLU A CA 1
ATOM 1581 C C . GLU A 1 193 ? -18.119 10.667 11.088 1.00 61.75 193 GLU A C 1
ATOM 1583 O O . GLU A 1 193 ? -18.478 11.558 10.319 1.00 61.75 193 GLU A O 1
ATOM 1588 N N . ASP A 1 194 ? -16.864 10.620 11.559 1.00 51.69 194 ASP A N 1
ATOM 1589 C CA . ASP A 1 194 ? -15.855 11.671 11.299 1.00 51.69 194 ASP A CA 1
ATOM 1590 C C . ASP A 1 194 ? -15.424 11.733 9.821 1.00 51.69 194 ASP A C 1
ATOM 1592 O O . ASP A 1 194 ? -14.757 12.672 9.382 1.00 51.69 194 ASP A O 1
ATOM 1596 N N . THR A 1 195 ? -15.819 10.733 9.034 1.00 47.78 195 THR A N 1
ATOM 1597 C CA . THR A 1 195 ? -15.558 10.629 7.597 1.00 47.78 195 THR A CA 1
ATOM 1598 C C . THR A 1 195 ? -16.730 11.062 6.707 1.00 47.78 195 THR A C 1
ATOM 1600 O O . THR A 1 195 ? -16.539 11.149 5.501 1.00 47.78 195 THR A O 1
ATOM 1603 N N . LEU A 1 196 ? -17.904 11.398 7.266 1.00 43.06 196 LEU A N 1
ATOM 1604 C CA . LEU A 1 196 ? -19.151 11.661 6.517 1.00 43.06 196 LEU A CA 1
ATOM 1605 C C . LEU A 1 196 ? -19.369 13.125 6.078 1.00 43.06 196 LEU A C 1
ATOM 1607 O O . LEU A 1 196 ? -20.405 13.445 5.501 1.00 43.06 196 LEU A O 1
ATOM 1611 N N . LEU A 1 197 ? -18.437 14.047 6.343 1.00 39.78 197 LEU A N 1
ATOM 1612 C CA . LEU A 1 197 ? -18.701 15.487 6.172 1.00 39.78 197 LEU A CA 1
ATOM 1613 C C . LEU A 1 197 ? -18.420 16.075 4.776 1.00 39.78 197 LEU A C 1
ATOM 1615 O 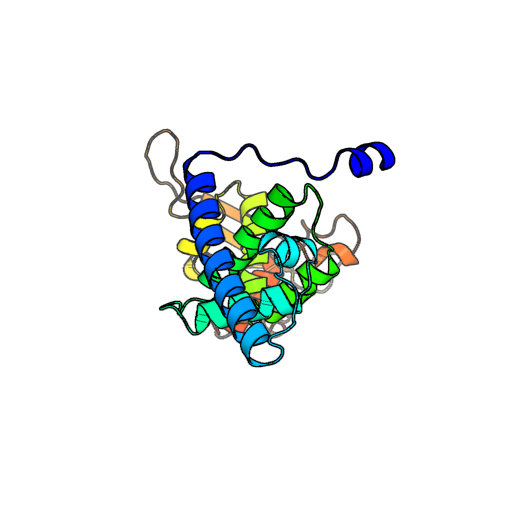O . LEU A 1 197 ? -18.625 17.276 4.589 1.00 39.78 197 LEU A O 1
ATOM 1619 N N . ARG A 1 198 ? -17.993 15.290 3.777 1.00 41.06 198 ARG A N 1
ATOM 1620 C CA . ARG A 1 198 ? -17.857 15.766 2.384 1.00 41.06 198 ARG A CA 1
ATOM 1621 C C . ARG A 1 198 ? -18.120 14.642 1.382 1.00 41.06 198 ARG A C 1
ATOM 1623 O O . ARG A 1 198 ? -17.258 13.796 1.218 1.00 41.06 198 ARG A O 1
ATOM 1630 N N . HIS A 1 199 ? -19.274 14.714 0.710 1.00 45.31 199 HIS A N 1
ATOM 1631 C CA . HIS A 1 199 ? -19.717 13.878 -0.418 1.00 45.31 199 HIS A CA 1
ATOM 1632 C C . HIS A 1 199 ? -19.668 12.349 -0.173 1.00 45.31 199 HIS A C 1
ATOM 1634 O O . HIS A 1 199 ? -18.610 11.738 -0.038 1.00 45.31 199 HIS A O 1
ATOM 1640 N N . GLU A 1 200 ? -20.845 11.712 -0.155 1.00 49.06 200 GLU A N 1
ATOM 1641 C CA . GLU A 1 200 ? -21.050 10.274 0.123 1.00 49.06 200 GLU A CA 1
ATOM 1642 C C . GLU A 1 200 ? -20.145 9.328 -0.690 1.00 49.06 200 GLU A C 1
ATOM 1644 O O . GLU A 1 200 ? -19.743 8.281 -0.185 1.00 49.06 200 GLU A O 1
ATOM 1649 N N . GLU A 1 201 ? -19.744 9.712 -1.904 1.00 47.62 201 GLU A N 1
ATOM 1650 C CA . GLU A 1 201 ? -18.940 8.867 -2.798 1.00 47.62 201 GLU A CA 1
ATOM 1651 C C . GLU A 1 201 ? -17.426 8.879 -2.484 1.00 47.62 201 GLU A C 1
ATOM 1653 O O . GLU A 1 201 ? -16.745 7.878 -2.706 1.00 47.62 201 GLU A O 1
ATOM 1658 N N . ASP A 1 202 ? -16.894 9.939 -1.859 1.00 46.88 202 ASP A N 1
ATOM 1659 C CA . ASP A 1 202 ? -15.470 10.042 -1.466 1.00 46.88 202 ASP A CA 1
ATOM 1660 C C . ASP A 1 202 ? -15.169 9.410 -0.092 1.00 46.88 202 ASP A C 1
ATOM 1662 O O . ASP A 1 202 ? -14.010 9.296 0.335 1.00 46.88 202 ASP A O 1
ATOM 1666 N N . THR A 1 203 ? -16.223 9.006 0.621 1.00 51.62 203 THR A N 1
ATOM 1667 C CA . THR A 1 203 ? -16.181 8.659 2.045 1.00 51.62 203 THR A CA 1
ATOM 1668 C C . THR A 1 203 ? -15.645 7.245 2.297 1.00 51.62 203 THR A C 1
ATOM 1670 O O . THR A 1 203 ? -14.869 7.024 3.232 1.00 51.62 203 THR A O 1
ATOM 1673 N N . LEU A 1 204 ? -15.980 6.283 1.430 1.00 54.72 204 LEU A N 1
ATOM 1674 C CA . LEU A 1 204 ? -15.532 4.889 1.567 1.00 54.72 204 LEU A CA 1
ATOM 1675 C C . LEU A 1 204 ? -14.013 4.755 1.406 1.00 54.72 204 LEU A C 1
ATOM 1677 O O . LEU A 1 204 ? -13.372 3.990 2.126 1.00 54.72 204 LEU A O 1
ATOM 1681 N N . LEU A 1 205 ? -13.420 5.561 0.521 1.00 58.91 205 LEU A N 1
ATOM 1682 C CA . LEU A 1 205 ? -11.987 5.523 0.223 1.00 58.91 205 LEU A CA 1
ATOM 1683 C C . LEU A 1 205 ? -11.109 6.016 1.379 1.00 58.91 205 LEU A C 1
ATOM 1685 O O . LEU A 1 205 ? -9.922 5.688 1.410 1.00 58.91 205 LEU A O 1
ATOM 1689 N N . ARG A 1 206 ? -11.662 6.784 2.328 1.00 65.00 206 ARG A N 1
ATOM 1690 C CA . ARG A 1 206 ? -10.917 7.386 3.449 1.00 65.00 206 ARG A CA 1
ATOM 1691 C C . ARG A 1 206 ? -11.280 6.810 4.812 1.00 65.00 206 ARG A C 1
ATOM 1693 O O . ARG A 1 206 ? -10.740 7.289 5.804 1.00 65.00 206 ARG A O 1
ATOM 1700 N N . ASN A 1 207 ? -12.151 5.804 4.881 1.00 80.81 207 ASN A N 1
ATOM 1701 C CA . ASN A 1 207 ? -12.607 5.248 6.149 1.00 80.81 207 ASN A CA 1
ATOM 1702 C C . ASN A 1 207 ? -11.643 4.158 6.667 1.00 80.81 207 ASN A C 1
ATOM 1704 O O . ASN A 1 207 ? -11.684 3.022 6.188 1.00 80.81 207 ASN A O 1
ATOM 1708 N N . PRO A 1 208 ? -10.795 4.447 7.677 1.00 87.94 208 PRO A N 1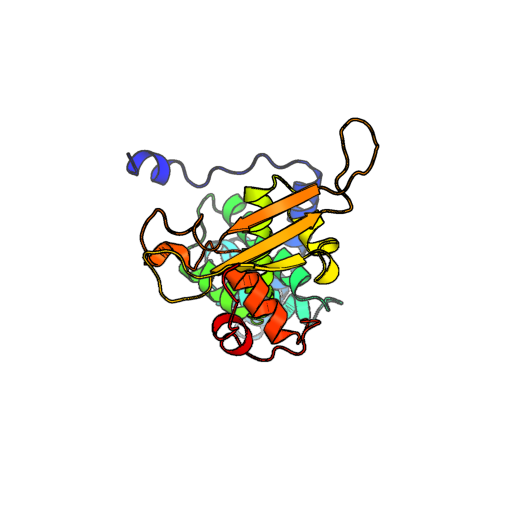
ATOM 1709 C CA . PRO A 1 208 ? -9.839 3.465 8.185 1.00 87.94 208 PRO A CA 1
ATOM 1710 C C . PRO A 1 208 ? -10.521 2.307 8.927 1.00 87.94 208 PRO A C 1
ATOM 1712 O O . PRO A 1 208 ? -9.928 1.237 9.052 1.00 87.94 208 PRO A O 1
ATOM 1715 N N . ILE A 1 209 ? -11.754 2.497 9.409 1.00 90.19 209 ILE A N 1
ATOM 1716 C CA . ILE A 1 209 ? -12.541 1.448 10.067 1.00 90.19 209 ILE A CA 1
ATOM 1717 C C . ILE A 1 209 ? -12.918 0.388 9.040 1.00 90.19 209 ILE A C 1
ATOM 1719 O O . ILE A 1 209 ? -12.701 -0.791 9.295 1.00 90.19 209 ILE A O 1
ATOM 1723 N N . LEU A 1 210 ? -13.401 0.803 7.864 1.00 87.94 210 LEU A N 1
ATOM 1724 C CA . LEU A 1 210 ? -13.789 -0.117 6.796 1.00 87.94 210 LEU A CA 1
ATOM 1725 C C . LEU A 1 210 ? -12.602 -0.971 6.338 1.00 87.94 210 LEU A C 1
ATOM 1727 O O . LEU A 1 210 ? -12.707 -2.193 6.324 1.00 87.94 210 LEU A O 1
ATOM 1731 N N . TYR A 1 211 ? -11.452 -0.351 6.050 1.00 88.94 211 TYR A N 1
ATOM 1732 C CA . TYR A 1 211 ? -10.256 -1.105 5.660 1.00 88.94 211 TYR A CA 1
ATOM 1733 C C . TYR A 1 211 ? -9.809 -2.085 6.754 1.00 88.94 211 TYR A C 1
ATOM 1735 O O . TYR A 1 211 ? -9.502 -3.234 6.445 1.00 88.94 211 TYR A O 1
ATOM 1743 N N . MET A 1 212 ? -9.802 -1.680 8.034 1.00 92.25 212 MET A N 1
ATOM 1744 C CA . MET A 1 212 ? -9.449 -2.608 9.115 1.00 92.25 212 MET A CA 1
ATOM 1745 C C . MET A 1 212 ? -10.466 -3.731 9.289 1.00 92.25 212 MET A C 1
ATOM 1747 O O . MET A 1 212 ? -10.049 -4.855 9.554 1.00 92.25 212 MET A O 1
ATOM 1751 N N . LEU A 1 213 ? -11.769 -3.467 9.164 1.00 91.06 213 LEU A N 1
ATOM 1752 C CA . LEU A 1 213 ? -12.794 -4.511 9.217 1.00 91.06 213 LEU A CA 1
ATOM 1753 C C . LEU A 1 213 ? -12.570 -5.527 8.097 1.00 91.06 213 LEU A C 1
ATOM 1755 O O . LEU A 1 213 ? -12.482 -6.715 8.391 1.00 91.06 213 LEU A O 1
ATOM 1759 N N . SER A 1 214 ? -12.370 -5.073 6.856 1.00 88.88 214 SER A N 1
ATOM 1760 C CA . SER A 1 214 ? -12.092 -5.954 5.715 1.00 88.88 214 SER A CA 1
ATOM 1761 C C . SER A 1 214 ? -10.872 -6.846 5.951 1.00 88.88 214 SER A C 1
ATOM 1763 O O . SER A 1 214 ? -10.952 -8.050 5.727 1.00 88.88 214 SER A O 1
ATOM 1765 N N . LEU A 1 215 ? -9.766 -6.285 6.458 1.00 89.56 215 LEU A N 1
ATOM 1766 C CA . LEU A 1 215 ? -8.565 -7.060 6.801 1.00 89.56 215 LEU A CA 1
ATOM 1767 C C . LEU A 1 215 ? -8.838 -8.064 7.928 1.00 89.56 215 LEU A C 1
ATOM 1769 O O . LEU A 1 215 ? -8.483 -9.234 7.830 1.00 89.56 215 LEU A O 1
ATOM 1773 N N . THR A 1 216 ? -9.525 -7.621 8.983 1.00 91.19 216 THR A N 1
ATOM 1774 C CA . THR A 1 216 ? -9.811 -8.458 10.156 1.00 91.19 216 THR A CA 1
ATOM 1775 C C . THR A 1 216 ? -10.724 -9.633 9.796 1.00 91.19 216 THR A C 1
ATOM 1777 O O . THR A 1 216 ? -10.505 -10.734 10.298 1.00 91.19 216 THR A O 1
ATOM 1780 N N . PHE A 1 217 ? -11.716 -9.435 8.919 1.00 89.19 217 PHE A N 1
ATOM 1781 C CA . PHE A 1 217 ? -12.564 -10.517 8.412 1.00 89.19 217 PHE A CA 1
ATOM 1782 C C . PHE A 1 217 ? -11.807 -11.452 7.472 1.00 89.19 217 PHE A C 1
ATOM 1784 O O . PHE A 1 217 ? -11.914 -12.666 7.635 1.00 89.19 217 PHE A O 1
ATOM 1791 N N . ALA A 1 218 ? -11.017 -10.911 6.538 1.00 86.69 218 ALA A N 1
ATOM 1792 C CA . ALA A 1 218 ? -10.225 -11.718 5.608 1.00 86.69 218 ALA A CA 1
ATOM 1793 C C . ALA A 1 218 ? -9.266 -12.673 6.339 1.00 86.69 218 ALA A C 1
ATOM 1795 O O . ALA A 1 218 ? -9.116 -13.824 5.931 1.00 86.69 218 ALA A O 1
ATOM 1796 N N . ASP A 1 219 ? -8.684 -12.221 7.451 1.00 87.06 219 ASP A N 1
ATOM 1797 C CA . ASP A 1 219 ? -7.748 -13.009 8.257 1.00 87.06 219 ASP A CA 1
ATOM 1798 C C . ASP A 1 219 ? -8.411 -13.786 9.411 1.00 87.06 219 ASP A C 1
ATOM 1800 O O . ASP A 1 219 ? -7.718 -14.482 10.156 1.00 87.06 219 ASP A O 1
ATOM 1804 N N . GLY A 1 220 ? -9.729 -13.658 9.613 1.00 88.44 220 GLY A N 1
ATOM 1805 C CA . GLY A 1 220 ? -10.428 -14.272 10.750 1.00 88.44 220 GLY A CA 1
ATOM 1806 C C . GLY A 1 220 ? -9.871 -13.830 12.112 1.00 88.44 220 GLY A C 1
ATOM 1807 O O . GLY A 1 220 ? -9.756 -14.629 13.038 1.00 88.44 220 GLY A O 1
ATOM 1808 N N . ALA A 1 221 ? -9.470 -12.563 12.235 1.00 90.12 221 ALA A N 1
ATOM 1809 C CA . ALA A 1 221 ? -8.676 -12.058 13.357 1.00 90.12 221 ALA A CA 1
ATOM 1810 C C . ALA A 1 221 ? -9.507 -11.519 14.541 1.00 90.12 221 ALA A C 1
ATOM 1812 O O . ALA A 1 221 ? -8.942 -11.023 15.525 1.00 90.12 221 ALA A O 1
ATOM 1813 N N . PHE A 1 222 ? -10.840 -11.600 14.479 1.00 90.88 222 PHE A N 1
ATOM 1814 C CA . PHE A 1 222 ? -11.699 -11.229 15.601 1.00 90.88 222 PHE A CA 1
ATOM 1815 C C . PHE A 1 222 ? -11.549 -12.211 16.759 1.00 90.88 222 PHE A C 1
ATOM 1817 O O . PHE A 1 222 ? -11.611 -13.422 16.594 1.00 90.88 222 PHE A O 1
ATOM 1824 N N . LYS A 1 223 ? -11.439 -11.673 17.977 1.00 88.38 223 LYS A N 1
ATOM 1825 C CA . LYS A 1 223 ? -11.488 -12.492 19.195 1.00 88.38 223 LYS A CA 1
ATOM 1826 C C . LYS A 1 223 ? -12.909 -12.985 19.517 1.00 88.38 223 LYS A C 1
ATOM 1828 O O . LYS A 1 223 ? -13.063 -13.930 20.276 1.00 88.38 223 LYS A O 1
ATOM 1833 N N . ASN A 1 224 ? -13.927 -12.307 18.994 1.00 81.81 224 ASN A N 1
ATOM 1834 C CA . ASN A 1 224 ? -15.334 -12.501 19.343 1.00 81.81 224 ASN A CA 1
ATOM 1835 C C . ASN A 1 224 ? -16.064 -13.507 18.431 1.00 81.81 224 ASN A C 1
ATOM 1837 O O . ASN A 1 224 ? -17.285 -13.483 18.384 1.00 81.81 224 ASN A O 1
ATOM 1841 N N . ASP A 1 225 ? -15.338 -14.353 17.694 1.00 83.19 225 ASP A N 1
ATOM 1842 C CA . ASP A 1 225 ? -15.881 -15.330 16.732 1.00 83.19 225 ASP A CA 1
ATOM 1843 C C . ASP A 1 225 ? -16.837 -14.748 15.665 1.00 83.19 225 ASP A C 1
ATOM 1845 O O . ASP A 1 225 ? -17.529 -15.502 14.980 1.00 83.19 225 ASP A O 1
ATOM 1849 N N . PHE A 1 226 ? -16.853 -13.420 15.482 1.00 87.56 226 PHE A N 1
ATOM 1850 C CA . PHE A 1 226 ? -17.609 -12.748 14.424 1.00 87.56 226 PHE A CA 1
ATOM 1851 C C . PHE A 1 226 ? -17.109 -13.182 13.047 1.00 87.56 226 PHE A C 1
ATOM 1853 O O . PHE A 1 226 ? -15.901 -13.190 12.789 1.00 87.56 226 PHE A O 1
ATOM 1860 N N . LYS A 1 227 ? -18.045 -13.514 12.157 1.00 87.00 227 LYS A N 1
ATOM 1861 C CA . LYS A 1 227 ? -17.771 -14.020 10.804 1.00 87.00 227 LYS A CA 1
ATOM 1862 C C . LYS A 1 227 ? -18.232 -13.064 9.714 1.00 87.00 227 LYS A C 1
ATOM 1864 O O . LYS A 1 227 ? -17.777 -13.187 8.581 1.00 87.00 227 LYS A O 1
ATOM 1869 N N . SER A 1 228 ? -19.117 -12.134 10.051 1.00 87.00 228 SER A N 1
ATOM 1870 C CA . SER A 1 228 ? -19.742 -11.210 9.114 1.00 87.00 228 SER A CA 1
ATOM 1871 C C . SER A 1 228 ? -19.946 -9.821 9.726 1.00 87.00 228 SER A C 1
ATOM 1873 O O . SER A 1 228 ? -19.831 -9.637 10.941 1.00 87.00 228 SER A O 1
ATOM 1875 N N . LEU A 1 229 ? -20.222 -8.821 8.883 1.00 84.19 229 LEU A N 1
ATOM 1876 C CA . LEU A 1 229 ? -20.539 -7.467 9.352 1.00 84.19 229 LEU A CA 1
ATOM 1877 C C . LEU A 1 229 ? -21.893 -7.441 10.064 1.00 84.19 229 LEU A C 1
ATOM 1879 O O . LEU A 1 229 ? -22.069 -6.682 11.016 1.00 84.19 229 LEU A O 1
ATOM 1883 N N . GLU A 1 230 ? -22.822 -8.280 9.622 1.00 85.94 230 GLU A N 1
ATOM 1884 C CA . GLU A 1 230 ? -24.147 -8.481 10.197 1.00 85.94 230 GLU A CA 1
ATOM 1885 C C . GLU A 1 230 ? -24.031 -8.893 11.669 1.00 85.94 230 GLU A C 1
ATOM 1887 O O . GLU A 1 230 ? -24.661 -8.271 12.519 1.00 85.94 230 GLU A O 1
ATOM 1892 N N 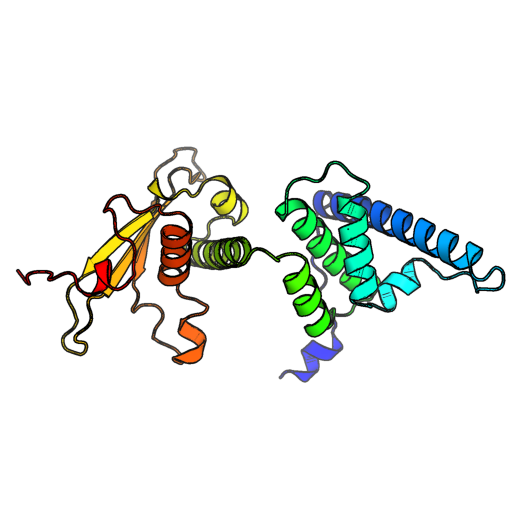. ASP A 1 231 ? -23.099 -9.799 12.003 1.00 85.88 231 ASP A N 1
ATOM 1893 C CA . ASP A 1 231 ? -22.826 -10.195 13.397 1.00 85.88 231 ASP A CA 1
ATOM 1894 C C . ASP A 1 231 ? -22.466 -9.005 14.307 1.00 85.88 231 ASP A C 1
ATOM 1896 O O . ASP A 1 231 ? -22.627 -9.085 15.525 1.00 85.88 231 ASP A O 1
ATOM 1900 N N . ILE A 1 232 ? -21.945 -7.910 13.738 1.00 86.06 232 ILE A N 1
ATOM 1901 C CA . ILE A 1 232 ? -21.579 -6.691 14.467 1.00 86.06 232 ILE A CA 1
ATOM 1902 C C . ILE A 1 232 ? -22.741 -5.692 14.487 1.00 86.06 232 ILE A C 1
ATOM 1904 O O . ILE A 1 232 ? -23.032 -5.113 15.535 1.00 86.06 232 ILE A O 1
ATOM 1908 N N . TYR A 1 233 ? -23.387 -5.447 13.345 1.00 83.00 233 TYR A N 1
ATOM 1909 C CA . TYR A 1 233 ? -24.437 -4.428 13.241 1.00 83.00 233 TYR A CA 1
ATOM 1910 C C . TYR A 1 233 ? -25.781 -4.870 13.830 1.00 83.00 233 TYR A C 1
ATOM 1912 O O . TYR A 1 233 ? -26.540 -4.003 14.263 1.00 83.00 233 TYR A O 1
ATOM 1920 N N . ASP A 1 234 ? -26.030 -6.177 13.929 1.00 81.56 234 ASP A N 1
ATOM 1921 C CA . ASP A 1 234 ? -27.234 -6.749 14.543 1.00 81.56 234 ASP A CA 1
ATOM 1922 C C . ASP A 1 234 ? -27.081 -6.966 16.060 1.00 81.56 234 ASP A C 1
ATOM 1924 O O . ASP A 1 234 ? -27.971 -7.509 16.723 1.00 81.56 234 ASP A O 1
ATOM 1928 N N . LEU A 1 235 ? -25.965 -6.523 16.656 1.00 77.44 235 LEU A N 1
ATOM 1929 C CA . LEU A 1 235 ? -25.801 -6.532 18.106 1.00 77.44 235 LEU A CA 1
ATOM 1930 C C . LEU A 1 235 ? -26.860 -5.640 18.762 1.00 77.44 235 LEU A C 1
ATOM 1932 O O . LEU A 1 235 ? -26.831 -4.413 18.653 1.00 77.44 235 LEU A O 1
ATOM 1936 N N . ASN A 1 236 ? -27.746 -6.264 19.539 1.00 66.69 236 ASN A N 1
ATOM 1937 C CA . ASN A 1 236 ? -28.664 -5.565 20.431 1.00 66.69 236 ASN A CA 1
ATOM 1938 C C . ASN A 1 236 ? -27.882 -4.932 21.590 1.00 66.69 236 ASN A C 1
ATOM 1940 O O . ASN A 1 236 ? -27.709 -5.526 22.656 1.00 66.69 236 ASN A O 1
ATOM 1944 N N . VAL A 1 237 ? -27.389 -3.712 21.379 1.00 63.47 237 VAL A N 1
ATOM 1945 C CA . VAL A 1 237 ? -26.783 -2.904 22.438 1.00 63.47 237 VAL A CA 1
ATOM 1946 C C . VAL A 1 237 ? -27.913 -2.294 23.262 1.00 63.47 237 VAL A C 1
ATOM 1948 O O . VAL A 1 237 ? -28.558 -1.342 22.827 1.00 63.47 237 VAL A O 1
ATOM 1951 N N . LEU A 1 238 ? -28.172 -2.855 24.447 1.00 56.28 238 LEU A N 1
ATOM 1952 C CA . LEU A 1 238 ? -29.125 -2.280 25.397 1.00 56.28 238 LEU A CA 1
ATOM 1953 C C . LEU A 1 238 ? -28.699 -0.843 25.721 1.00 56.28 238 LEU A C 1
ATOM 1955 O O . LEU A 1 238 ? -27.587 -0.605 26.195 1.00 56.28 238 LEU A O 1
ATOM 1959 N N . THR A 1 239 ? -29.577 0.115 25.440 1.00 56.31 239 THR A N 1
ATOM 1960 C CA . THR A 1 239 ? -29.392 1.511 25.836 1.00 56.31 239 THR A CA 1
ATOM 1961 C C . THR A 1 239 ? -29.572 1.600 27.349 1.00 56.31 239 THR A C 1
ATOM 1963 O O . THR A 1 239 ? -30.681 1.385 27.839 1.00 56.31 239 THR A O 1
ATOM 1966 N N . GLY A 1 240 ? -28.474 1.831 28.070 1.00 46.53 240 GLY A N 1
ATOM 1967 C CA . GLY A 1 240 ? -28.488 2.161 29.498 1.00 46.53 240 GLY A CA 1
ATOM 1968 C C . GLY A 1 240 ? -28.861 3.612 29.751 1.00 46.53 240 GLY A C 1
ATOM 1969 O O . GLY A 1 240 ? -28.603 4.445 28.851 1.00 46.53 240 GLY A O 1
#

Radius of gyration: 23.29 Å; chains: 1; bounding box: 54×44×68 Å

pLDDT: mean 77.08, std 12.58, range [39.78, 94.62]

Sequence (240 aa):
MDSKYEEEGPVLANRNDSVKKIIRTKERKWIKFCDVLIKERRLIDPAADPVDTDEFLKKCHALTFKAYLYWRCKNSRIKKELSIITYWKVLSIFYSDKCAIWMDGKILFNIENDVFAHEILRTEIALALIITGATATQLSALIEKLCYKDVKFYVFPPTLSSKRARIGMVVTLRKTKRTAGKLKPKKYGFHEEDTLLRHEEDTLLRNPILYMLSLTFADGAFKNDFKSLEDIYDLNVLTG